Protein AF-A0A924IYP6-F1 (afdb_monomer_lite)

Sequence (222 aa):
KENYSSENMFAEIHEVFTSKEKSERVLNKLELNIGKSGISQLLKVYLSEREDLEFLILNAIQNSIKNSLVNILQNYADENILEIAKINKSINREIHRMHAFVRFEKLKDEVYFSKIEPDFDVLPLIVKHFKDRYQDQKWMIFDLKRHYGVTYDLQTVDFFYPETDQLYNFKKIENLLHEEEIRYQKLWQRYFFKTNIPERKNLKLHYQHVPKRYWKYLTEKI

Radius of gyration: 22.47 Å; chains: 1; bounding box: 50×42×73 Å

pLDDT: mean 90.45, std 9.82, range [36.34, 97.75]

Structure (mmCIF, N/CA/C/O backbone):
data_AF-A0A924IYP6-F1
#
_entry.id   AF-A0A924IYP6-F1
#
loop_
_atom_site.group_PDB
_atom_site.id
_atom_site.type_symbol
_atom_site.label_atom_id
_atom_site.label_alt_id
_atom_site.label_comp_id
_atom_site.label_asym_id
_atom_site.label_entity_id
_atom_site.label_seq_id
_atom_site.pdbx_PDB_ins_code
_atom_site.Cartn_x
_atom_site.Cartn_y
_atom_site.Cartn_z
_atom_site.occupancy
_atom_site.B_iso_or_equiv
_atom_site.auth_seq_id
_atom_site.auth_comp_id
_atom_site.auth_asym_id
_atom_site.auth_atom_id
_atom_site.pdbx_PDB_model_num
ATOM 1 N N . LYS A 1 1 ? 17.660 19.774 27.760 1.00 37.31 1 LYS A N 1
ATOM 2 C CA . LYS A 1 1 ? 16.897 19.175 28.877 1.00 37.31 1 LYS A CA 1
ATOM 3 C C . LYS A 1 1 ? 16.718 17.713 28.527 1.00 37.31 1 LYS A C 1
ATOM 5 O O . LYS A 1 1 ? 15.961 17.416 27.617 1.00 37.31 1 LYS A O 1
ATOM 10 N N . GLU A 1 2 ? 17.538 16.862 29.126 1.00 36.34 2 GLU A N 1
ATOM 11 C CA . GLU A 1 2 ? 17.457 15.410 28.984 1.00 36.34 2 GLU A CA 1
ATOM 12 C C . GLU A 1 2 ? 16.150 14.948 29.634 1.00 36.34 2 GLU A C 1
ATOM 14 O O . GLU A 1 2 ? 15.919 15.202 30.816 1.00 36.34 2 GLU A O 1
ATOM 19 N N . ASN A 1 3 ? 15.260 14.352 28.842 1.00 40.94 3 ASN A N 1
ATOM 20 C CA . ASN A 1 3 ? 14.040 13.735 29.346 1.00 40.94 3 ASN A CA 1
ATOM 21 C C . ASN A 1 3 ? 14.424 12.396 29.977 1.00 40.94 3 ASN A C 1
ATOM 23 O O . ASN A 1 3 ? 14.398 11.362 29.314 1.00 40.94 3 ASN A O 1
ATOM 27 N N . TYR A 1 4 ? 14.807 12.418 31.250 1.00 42.69 4 TYR A N 1
ATOM 28 C CA . TYR A 1 4 ? 14.841 11.203 32.051 1.00 42.69 4 TYR A CA 1
ATOM 29 C C . TYR A 1 4 ? 13.396 10.717 32.201 1.00 42.69 4 TYR A C 1
ATOM 31 O O . TYR A 1 4 ? 12.588 11.354 32.875 1.00 42.69 4 TYR A O 1
ATOM 39 N N . SER A 1 5 ? 13.061 9.611 31.535 1.00 54.31 5 SER A N 1
ATOM 40 C CA . SER A 1 5 ? 11.877 8.821 31.864 1.00 54.31 5 SER A CA 1
ATOM 41 C C . SER A 1 5 ? 12.081 8.278 33.273 1.00 54.31 5 SER A C 1
ATOM 43 O O . SER A 1 5 ? 12.781 7.289 33.466 1.00 54.31 5 SER A O 1
ATOM 45 N N . SER A 1 6 ? 11.529 8.958 34.274 1.00 54.72 6 SER A N 1
ATOM 46 C CA . SER A 1 6 ? 11.398 8.390 35.608 1.00 54.72 6 SER A CA 1
ATOM 47 C C . SER A 1 6 ? 10.444 7.200 35.516 1.00 54.72 6 SER A C 1
ATOM 49 O O . SER A 1 6 ? 9.234 7.391 35.378 1.00 54.72 6 SER A O 1
ATOM 51 N N . GLU A 1 7 ? 10.974 5.979 35.570 1.00 59.81 7 GLU A N 1
ATOM 52 C CA . GLU A 1 7 ? 10.162 4.805 35.880 1.00 59.81 7 GLU A CA 1
ATOM 53 C C . GLU A 1 7 ? 9.457 5.078 37.216 1.00 59.81 7 GLU A C 1
ATOM 55 O O . GLU A 1 7 ? 10.097 5.373 38.228 1.00 59.81 7 GLU A O 1
ATOM 60 N N . ASN A 1 8 ? 8.123 5.084 37.208 1.00 70.56 8 ASN A N 1
ATOM 61 C CA . ASN A 1 8 ? 7.333 5.316 38.412 1.00 70.56 8 ASN A CA 1
ATOM 62 C C . ASN A 1 8 ? 7.603 4.178 39.409 1.00 70.56 8 ASN A C 1
ATOM 64 O O . ASN A 1 8 ? 7.032 3.101 39.285 1.00 70.56 8 ASN A O 1
ATOM 68 N N . MET A 1 9 ? 8.427 4.439 40.426 1.00 69.81 9 MET A N 1
ATOM 69 C CA . MET A 1 9 ? 8.850 3.472 41.455 1.00 69.81 9 MET A CA 1
ATOM 70 C C . MET A 1 9 ? 7.683 2.844 42.252 1.00 69.81 9 MET A C 1
ATOM 72 O O . MET A 1 9 ? 7.869 1.831 42.919 1.00 69.81 9 MET A O 1
ATOM 76 N N . PHE A 1 10 ? 6.482 3.430 42.171 1.00 82.31 10 PHE A N 1
ATOM 77 C CA . PHE A 1 10 ? 5.250 2.950 42.811 1.00 82.31 10 PHE A CA 1
ATOM 78 C C . PHE A 1 10 ? 4.166 2.495 41.817 1.00 82.31 10 PHE A C 1
ATOM 80 O O . PHE A 1 10 ? 3.029 2.268 42.225 1.00 82.31 10 PHE A O 1
ATOM 87 N N . ALA A 1 11 ? 4.464 2.412 40.517 1.00 81.00 11 ALA A N 1
ATOM 88 C CA . ALA A 1 11 ? 3.496 1.916 39.544 1.00 81.00 11 ALA A CA 1
ATOM 89 C C . ALA A 1 11 ? 3.442 0.384 39.576 1.00 81.00 11 ALA A C 1
ATOM 91 O O . ALA A 1 11 ? 4.464 -0.287 39.447 1.00 81.00 11 ALA A O 1
ATOM 92 N N . GLU A 1 12 ? 2.238 -0.170 39.694 1.00 81.56 12 GLU A N 1
ATOM 93 C CA . GLU A 1 12 ? 2.012 -1.586 39.415 1.00 81.56 12 GLU A CA 1
ATOM 94 C C . GLU A 1 12 ? 2.041 -1.807 37.898 1.00 81.56 12 GLU A C 1
ATOM 96 O O . GLU A 1 12 ? 1.284 -1.190 37.143 1.00 81.56 12 GLU A O 1
ATOM 101 N N . ILE A 1 13 ? 2.937 -2.683 37.441 1.00 84.56 13 ILE A N 1
ATOM 102 C CA . ILE A 1 13 ? 3.025 -3.065 36.032 1.00 84.56 13 ILE A CA 1
ATOM 103 C C . ILE A 1 13 ? 1.883 -4.040 35.745 1.00 84.56 13 ILE A C 1
ATOM 105 O O . ILE A 1 13 ? 1.884 -5.175 36.216 1.00 84.56 13 ILE A O 1
ATOM 109 N N . HIS A 1 14 ? 0.904 -3.600 34.958 1.00 84.25 14 HIS A N 1
ATOM 110 C CA . HIS A 1 14 ? -0.152 -4.469 34.455 1.00 84.25 14 HIS A CA 1
ATOM 111 C C . HIS A 1 14 ? 0.208 -4.965 33.050 1.00 84.25 14 HIS A C 1
ATOM 113 O O . HIS A 1 14 ? -0.030 -4.281 32.051 1.00 84.25 14 HIS A O 1
ATOM 119 N N . GLU A 1 15 ? 0.749 -6.178 32.958 1.00 85.69 15 GLU A N 1
ATOM 120 C CA . GLU A 1 15 ? 1.023 -6.816 31.670 1.00 85.69 15 GLU A CA 1
ATOM 121 C C . GLU A 1 15 ? -0.277 -7.265 30.989 1.00 85.69 15 GLU A C 1
ATOM 123 O O . GLU A 1 15 ? -1.112 -7.968 31.562 1.00 85.69 15 GLU A O 1
ATOM 128 N N . VAL A 1 16 ? -0.465 -6.854 29.734 1.00 86.31 16 VAL A N 1
ATOM 129 C CA . VAL A 1 16 ? -1.620 -7.248 28.921 1.00 86.31 16 VAL A CA 1
ATOM 130 C C . VAL A 1 16 ? -1.161 -8.238 27.860 1.00 86.31 16 VAL A C 1
ATOM 132 O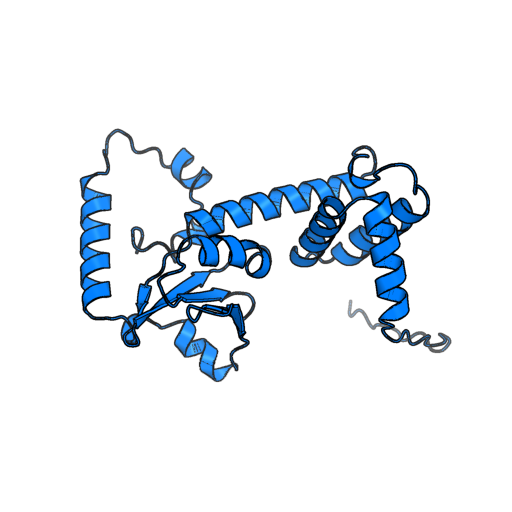 O . VAL A 1 16 ? -0.524 -7.864 26.878 1.00 86.31 16 VAL A O 1
ATOM 135 N N . PHE A 1 17 ? -1.530 -9.506 28.025 1.00 90.56 17 PHE A N 1
ATOM 136 C CA . PHE A 1 17 ? -1.267 -10.530 27.016 1.00 90.56 17 PHE A CA 1
ATOM 137 C C . PHE A 1 17 ? -2.277 -10.463 25.866 1.00 90.56 17 PHE A C 1
ATOM 139 O O . PHE A 1 17 ? -3.482 -10.267 26.070 1.00 90.56 17 PHE A O 1
ATOM 146 N N . THR A 1 18 ? -1.789 -10.689 24.645 1.00 89.56 18 THR A N 1
ATOM 147 C CA . THR A 1 18 ? -2.644 -10.779 23.456 1.00 89.56 18 THR A CA 1
ATOM 148 C C . THR A 1 18 ? -3.550 -12.005 23.562 1.00 89.56 18 THR A C 1
ATOM 150 O O . THR A 1 18 ? -3.079 -13.133 23.679 1.00 89.56 18 THR A O 1
ATOM 153 N N . SER A 1 19 ? -4.866 -11.791 23.498 1.00 94.88 19 SER A N 1
ATOM 154 C CA . SER A 1 19 ? -5.875 -12.855 23.531 1.00 94.88 19 SER A CA 1
ATOM 155 C C . SER A 1 19 ? -6.686 -12.844 22.241 1.00 94.88 19 SER A C 1
ATOM 157 O O . SER A 1 19 ? -7.431 -11.897 21.973 1.00 94.88 19 SER A O 1
ATOM 159 N N . LYS A 1 20 ? -6.552 -13.920 21.458 1.00 93.94 20 LYS A N 1
ATOM 160 C CA . LYS A 1 20 ? -7.249 -14.085 20.176 1.00 93.94 20 LYS A CA 1
ATOM 161 C C . LYS A 1 20 ? -8.772 -14.118 20.342 1.00 93.94 20 LYS A C 1
ATOM 163 O O . LYS A 1 20 ? -9.488 -13.486 19.582 1.00 93.94 20 LYS A O 1
ATOM 168 N N . GLU A 1 21 ? -9.265 -14.762 21.396 1.00 95.00 21 GLU A N 1
ATOM 169 C CA . GLU A 1 21 ? -10.699 -14.804 21.703 1.00 95.00 21 GLU A CA 1
ATOM 170 C C . GLU A 1 21 ? -11.269 -13.398 21.978 1.00 95.00 21 GLU A C 1
ATOM 172 O O . GLU A 1 21 ? -12.320 -13.016 21.456 1.00 95.00 21 GLU A O 1
ATOM 177 N N . LYS A 1 22 ? -10.551 -12.576 22.760 1.00 92.69 22 LYS A N 1
ATOM 178 C CA . LYS A 1 22 ? -10.968 -11.192 23.034 1.00 92.69 22 LYS A CA 1
ATOM 179 C C . LYS A 1 22 ? -10.942 -10.335 21.768 1.00 92.69 22 LYS A C 1
ATOM 181 O O . LYS A 1 22 ? -11.862 -9.535 21.586 1.00 92.69 22 LYS A O 1
ATOM 186 N N . SER A 1 23 ? -9.926 -10.488 20.915 1.00 91.62 23 SER A N 1
ATOM 187 C CA . SER A 1 23 ? -9.828 -9.723 19.667 1.00 91.62 23 SER A CA 1
ATOM 188 C C . SER A 1 23 ? -10.925 -10.112 18.675 1.00 91.62 23 SER A C 1
ATOM 190 O O . SER A 1 23 ? -11.579 -9.222 18.133 1.00 91.62 23 SER A O 1
ATOM 192 N N . GLU A 1 24 ? -11.215 -11.406 18.516 1.00 94.56 24 GLU A N 1
ATOM 193 C CA . GLU A 1 24 ? -12.309 -11.908 17.675 1.00 94.56 24 GLU A CA 1
ATOM 194 C C . GLU A 1 24 ? -13.669 -11.385 18.147 1.00 94.56 24 GLU A C 1
ATOM 196 O O . GLU A 1 24 ? -14.472 -10.915 17.340 1.00 94.56 24 GLU A O 1
ATOM 201 N N . ARG A 1 25 ? -13.920 -11.364 19.462 1.00 94.25 25 ARG A N 1
ATOM 202 C CA . ARG A 1 25 ? -15.160 -10.805 20.020 1.00 94.25 25 ARG A CA 1
ATOM 203 C C . ARG A 1 25 ? -15.344 -9.326 19.669 1.00 94.25 25 ARG A C 1
ATOM 205 O O . ARG A 1 25 ? -16.450 -8.914 19.316 1.00 94.25 25 ARG A O 1
ATOM 212 N N . VAL A 1 26 ? -14.280 -8.526 19.775 1.00 92.81 26 VAL A N 1
ATOM 213 C CA . VAL A 1 26 ? -14.315 -7.101 19.406 1.00 92.81 26 VAL A CA 1
ATOM 214 C C . VAL A 1 26 ? -14.514 -6.948 17.901 1.00 92.81 26 VAL A C 1
ATOM 216 O O . VAL A 1 26 ? -15.370 -6.169 17.487 1.00 92.81 26 VAL A O 1
ATOM 219 N N . LEU A 1 27 ? -13.794 -7.722 17.088 1.00 93.56 27 LEU A N 1
ATOM 220 C CA . LEU A 1 27 ? -13.901 -7.688 15.632 1.00 93.56 27 LEU A CA 1
ATOM 221 C C . LEU A 1 27 ? -15.323 -8.009 15.156 1.00 93.56 27 LEU A C 1
ATOM 223 O O . LEU A 1 27 ? -15.886 -7.240 14.383 1.00 93.56 27 LEU A O 1
ATOM 227 N N . ASN A 1 28 ? -15.936 -9.072 15.683 1.00 93.88 28 ASN A N 1
ATOM 228 C CA . ASN A 1 28 ? -17.312 -9.454 15.359 1.00 93.88 28 ASN A CA 1
ATOM 229 C C . ASN A 1 28 ? -18.304 -8.337 15.710 1.00 93.88 28 ASN A C 1
ATOM 231 O O . ASN A 1 28 ? -19.210 -8.028 14.936 1.00 93.88 28 ASN A O 1
ATOM 235 N N . LYS A 1 29 ? -18.123 -7.684 16.866 1.00 93.19 29 LYS A N 1
ATOM 236 C CA . LYS A 1 29 ? -18.977 -6.561 17.267 1.00 93.19 29 LYS A CA 1
ATOM 237 C C . LYS A 1 29 ? -18.783 -5.342 16.362 1.00 93.19 29 LYS A C 1
ATOM 239 O O . LYS A 1 29 ? -19.764 -4.699 16.000 1.00 93.19 29 LYS A O 1
ATOM 244 N N . LEU A 1 30 ? -17.545 -5.037 15.976 1.00 93.75 30 LEU A N 1
ATOM 245 C CA . LEU A 1 30 ? -17.250 -3.965 15.025 1.00 93.75 30 LEU A CA 1
ATOM 246 C C . LEU A 1 30 ? -17.859 -4.257 13.655 1.00 93.75 30 LEU A C 1
ATOM 248 O O . LEU A 1 30 ? -18.453 -3.363 13.061 1.00 93.75 30 LEU A O 1
ATOM 252 N N . GLU A 1 31 ? -17.773 -5.493 13.169 1.00 93.88 31 GLU A N 1
ATOM 253 C CA . GLU A 1 31 ? -18.355 -5.863 11.881 1.00 93.88 31 GLU A CA 1
ATOM 254 C C . GLU A 1 31 ? -19.867 -5.622 11.853 1.00 93.88 31 GLU A C 1
ATOM 256 O O . GLU A 1 31 ? -20.374 -5.080 10.873 1.00 93.88 31 GLU A O 1
ATOM 261 N N . LEU A 1 32 ? -20.574 -5.925 12.946 1.00 92.81 32 LEU A N 1
ATOM 262 C CA . LEU A 1 32 ? -22.005 -5.635 13.074 1.00 92.81 32 LEU A CA 1
ATOM 263 C C . LEU A 1 32 ? -22.311 -4.128 13.085 1.00 92.81 32 LEU A C 1
ATOM 265 O O . LEU A 1 32 ? -23.292 -3.707 12.479 1.00 92.81 32 LEU A O 1
ATOM 269 N N . ASN A 1 33 ? -21.484 -3.316 13.749 1.00 93.19 33 ASN A N 1
ATOM 270 C CA . ASN A 1 33 ? -21.759 -1.888 13.948 1.00 93.19 33 ASN A CA 1
ATOM 271 C C . ASN A 1 33 ? -21.340 -1.006 12.750 1.00 93.19 33 ASN A C 1
ATOM 273 O O . ASN A 1 33 ? -22.036 -0.056 12.397 1.00 93.19 33 ASN A O 1
ATOM 277 N N . ILE A 1 34 ? -20.176 -1.278 12.144 1.00 93.38 34 ILE A N 1
ATOM 278 C CA . ILE A 1 34 ? -19.568 -0.436 11.090 1.00 93.38 34 ILE A CA 1
ATOM 279 C C . ILE A 1 34 ? -19.363 -1.169 9.754 1.00 93.38 34 ILE A C 1
ATOM 281 O O . ILE A 1 34 ? -18.974 -0.544 8.761 1.00 93.38 34 ILE A O 1
ATOM 285 N N . GLY A 1 35 ? -19.643 -2.475 9.698 1.00 93.44 35 GLY A N 1
ATOM 286 C CA . GLY A 1 35 ? -19.500 -3.307 8.503 1.00 93.44 35 GLY A CA 1
ATOM 287 C C . GLY A 1 35 ? -18.050 -3.633 8.133 1.00 93.44 35 GLY A C 1
ATOM 288 O O . GLY A 1 35 ? -17.093 -3.002 8.591 1.00 93.44 35 GLY A O 1
ATOM 289 N N . LYS A 1 36 ? -17.878 -4.571 7.192 1.00 93.56 36 LYS A N 1
ATOM 290 C CA . LYS A 1 36 ? -16.561 -4.918 6.614 1.00 93.56 36 LYS A CA 1
ATOM 291 C C . LYS A 1 36 ? -15.849 -3.711 6.001 1.00 93.56 36 LYS A C 1
ATOM 293 O O . LYS A 1 36 ? -14.629 -3.589 6.095 1.00 93.56 36 LYS A O 1
ATOM 298 N N . SER A 1 37 ? -16.609 -2.790 5.400 1.00 93.69 37 SER A N 1
ATOM 299 C CA . SER A 1 37 ? -16.043 -1.548 4.869 1.00 93.69 37 SER A CA 1
ATOM 300 C C . SER A 1 37 ? -15.478 -0.656 5.973 1.00 93.69 37 SER A C 1
ATOM 302 O O . SER A 1 37 ? -14.455 -0.021 5.737 1.00 93.69 37 SER A O 1
ATOM 304 N N . GLY A 1 38 ? -16.109 -0.599 7.149 1.00 94.44 38 GLY A N 1
ATOM 305 C CA . GLY A 1 38 ? -15.600 0.158 8.288 1.00 94.44 38 GLY A CA 1
ATOM 306 C C . GLY A 1 38 ? -14.331 -0.461 8.867 1.00 94.44 38 GLY A C 1
ATOM 307 O O . GLY A 1 38 ? -13.358 0.247 9.106 1.00 94.44 38 GLY A O 1
ATOM 308 N N . ILE A 1 39 ? -14.285 -1.791 8.980 1.00 95.19 39 ILE A N 1
ATOM 309 C CA . ILE A 1 39 ? -13.066 -2.511 9.383 1.00 95.19 39 ILE A CA 1
ATOM 310 C C . ILE A 1 39 ? -11.922 -2.221 8.405 1.00 95.19 39 ILE A C 1
ATOM 312 O O . ILE A 1 39 ? -10.817 -1.895 8.829 1.00 95.19 39 ILE A O 1
ATOM 316 N N . SER A 1 40 ? -12.190 -2.256 7.095 1.00 95.31 40 SER A N 1
ATOM 317 C CA . SER A 1 40 ? -11.192 -1.896 6.080 1.00 95.31 40 SER A CA 1
ATOM 318 C C . SER A 1 40 ? -10.688 -0.456 6.239 1.00 95.31 40 SER A C 1
ATOM 320 O O . SER A 1 40 ? -9.506 -0.204 6.017 1.00 95.31 40 SER A O 1
ATOM 322 N N . GLN A 1 41 ? -11.545 0.485 6.654 1.00 96.12 41 GLN A N 1
ATOM 323 C CA . GLN A 1 41 ? -11.120 1.860 6.929 1.00 96.12 41 GLN A CA 1
ATOM 324 C C . GLN A 1 41 ? -10.190 1.955 8.141 1.00 96.12 41 GLN A C 1
ATOM 326 O O . GLN A 1 41 ? -9.208 2.692 8.080 1.00 96.12 41 GLN A O 1
ATOM 331 N N . LEU A 1 42 ? -10.460 1.207 9.215 1.00 96.38 42 LEU A N 1
ATOM 332 C CA . LEU A 1 42 ? -9.584 1.158 10.391 1.00 96.38 42 LEU A CA 1
ATOM 333 C C . LEU A 1 42 ? -8.251 0.468 10.075 1.00 96.38 42 LEU A C 1
ATOM 335 O O . LEU A 1 42 ? -7.200 0.955 10.480 1.00 96.38 42 LEU A O 1
ATOM 339 N N . LEU A 1 43 ? -8.271 -0.603 9.276 1.00 96.19 43 LEU A N 1
ATOM 340 C CA . LEU A 1 43 ? -7.050 -1.257 8.803 1.00 96.19 43 LEU A CA 1
ATOM 341 C C . LEU A 1 43 ? -6.188 -0.301 7.969 1.00 96.19 43 LEU A C 1
ATOM 343 O O . LEU A 1 43 ? -4.973 -0.272 8.121 1.00 96.19 43 LEU A O 1
ATOM 347 N N . LYS A 1 44 ? -6.801 0.530 7.119 1.00 97.31 44 LYS A N 1
ATOM 348 C CA . LYS A 1 44 ? -6.069 1.576 6.393 1.00 97.31 44 LYS A CA 1
ATOM 349 C C . LYS A 1 44 ? -5.440 2.584 7.352 1.00 97.31 44 LYS A C 1
ATOM 351 O O . LYS A 1 44 ? -4.302 2.967 7.136 1.00 97.31 44 LYS A O 1
ATOM 356 N N . VAL A 1 45 ? -6.124 2.987 8.423 1.00 97.44 45 VAL A N 1
ATOM 357 C CA . VAL A 1 45 ? -5.516 3.865 9.441 1.00 97.44 45 VAL A CA 1
ATOM 358 C C . VAL A 1 45 ? -4.285 3.209 10.067 1.00 97.44 45 VAL A C 1
ATOM 360 O O . VAL A 1 45 ? -3.264 3.874 10.201 1.00 97.44 45 VAL A O 1
ATOM 363 N N . TYR A 1 46 ? -4.331 1.908 10.359 1.00 96.94 46 TYR A N 1
ATOM 364 C CA . TYR A 1 46 ? -3.159 1.172 10.840 1.00 96.94 46 TYR A CA 1
ATOM 365 C C . TYR A 1 46 ? -1.998 1.208 9.831 1.00 96.94 46 TYR A C 1
ATOM 367 O O . TYR A 1 46 ? -0.879 1.570 10.177 1.00 96.94 46 TYR A O 1
ATOM 375 N N . LEU A 1 47 ? -2.292 0.977 8.550 1.00 96.88 47 LEU A N 1
ATOM 376 C CA . LEU A 1 47 ? -1.316 1.047 7.453 1.00 96.88 47 LEU A CA 1
ATOM 377 C C . LEU A 1 47 ? -0.841 2.479 7.121 1.00 96.88 47 LEU A C 1
ATOM 379 O O . LEU A 1 47 ? -0.027 2.676 6.217 1.00 96.88 47 LEU A O 1
ATOM 383 N N . SER A 1 48 ? -1.350 3.502 7.817 1.00 96.19 48 SER A N 1
ATOM 384 C CA . SER A 1 48 ? -0.887 4.883 7.649 1.00 96.19 48 SER A CA 1
ATOM 385 C C . SER A 1 48 ? 0.438 5.176 8.353 1.00 96.19 48 SER A C 1
ATOM 387 O O . SER A 1 48 ? 1.074 6.167 8.004 1.00 96.19 48 SER A O 1
ATOM 389 N N . GLU A 1 49 ? 0.838 4.342 9.323 1.00 93.81 49 GLU A N 1
ATOM 390 C CA . GLU A 1 49 ? 2.066 4.496 10.126 1.00 93.81 49 GLU A CA 1
ATOM 391 C C . GLU A 1 49 ? 2.200 5.858 10.834 1.00 93.81 49 GLU A C 1
ATOM 393 O O . GLU A 1 49 ? 3.303 6.334 11.099 1.00 93.81 49 GLU A O 1
ATOM 398 N N . ARG A 1 50 ? 1.077 6.519 11.134 1.00 93.88 50 ARG A N 1
ATOM 399 C CA . ARG A 1 50 ? 1.078 7.743 11.940 1.00 93.88 50 ARG A CA 1
ATOM 400 C C . ARG A 1 50 ? 1.245 7.445 13.427 1.00 93.88 50 ARG A C 1
ATOM 402 O O . ARG A 1 50 ? 0.679 6.489 13.939 1.00 93.88 50 ARG A O 1
ATOM 409 N N . GLU A 1 51 ? 1.913 8.339 14.144 1.00 93.38 51 GLU A N 1
ATOM 410 C CA . GLU A 1 51 ? 2.123 8.218 15.594 1.00 93.38 51 GLU A CA 1
ATOM 411 C C . GLU A 1 51 ? 0.807 8.190 16.399 1.00 93.38 51 GLU A C 1
ATOM 413 O O . GLU A 1 51 ? 0.719 7.530 17.428 1.00 93.38 51 GLU A O 1
ATOM 418 N N . ASP A 1 52 ? -0.246 8.859 15.917 1.00 94.19 52 ASP A N 1
ATOM 419 C CA . ASP A 1 52 ? -1.561 8.942 16.565 1.00 94.19 52 ASP A CA 1
ATOM 420 C C . ASP A 1 52 ? -2.545 7.830 16.150 1.00 94.19 52 ASP A C 1
ATOM 422 O O . ASP A 1 52 ? -3.697 7.824 16.600 1.00 94.19 52 ASP A O 1
ATOM 426 N N . LEU A 1 53 ? -2.125 6.870 15.311 1.00 94.88 53 LEU A N 1
ATOM 427 C CA . LEU A 1 53 ? -3.025 5.858 14.739 1.00 94.88 53 LEU A CA 1
ATOM 428 C C . LEU A 1 53 ? -3.714 5.007 15.811 1.00 94.88 53 LEU A C 1
ATOM 430 O O . LEU A 1 53 ? -4.893 4.680 15.672 1.00 94.88 53 LEU A O 1
ATOM 434 N N . GLU A 1 54 ? -3.002 4.671 16.888 1.00 94.44 54 GLU A N 1
ATOM 435 C CA . GLU A 1 54 ? -3.506 3.773 17.931 1.00 94.44 54 GLU A CA 1
ATOM 436 C C . GLU A 1 54 ? -4.647 4.433 18.698 1.00 94.44 54 GLU A C 1
ATOM 438 O O . GLU A 1 54 ? -5.691 3.819 18.929 1.00 94.44 54 GLU A O 1
ATOM 443 N N . PHE A 1 55 ? -4.478 5.718 19.014 1.00 96.12 55 PHE A N 1
ATOM 444 C CA . PHE A 1 55 ? -5.497 6.526 19.664 1.00 96.12 55 PHE A CA 1
ATOM 445 C C . PHE A 1 55 ? -6.734 6.681 18.776 1.00 96.12 55 PHE A C 1
ATOM 447 O O . PHE A 1 55 ? -7.851 6.462 19.247 1.00 96.12 55 PHE A O 1
ATOM 454 N N . LEU A 1 56 ? -6.552 6.996 17.489 1.00 96.56 56 LEU A N 1
ATOM 455 C CA . LEU A 1 56 ? -7.660 7.141 16.540 1.00 96.56 56 LEU A CA 1
ATOM 456 C C . LEU A 1 56 ? -8.459 5.839 16.400 1.00 96.56 56 LEU A C 1
ATOM 458 O O . LEU A 1 56 ? -9.691 5.854 16.469 1.00 96.56 56 LEU A O 1
ATOM 462 N N . ILE A 1 57 ? -7.770 4.704 16.244 1.00 96.12 57 ILE A N 1
ATOM 463 C CA . ILE A 1 57 ? -8.408 3.388 16.137 1.00 96.12 57 ILE A CA 1
ATOM 464 C C . ILE A 1 57 ? -9.139 3.049 17.438 1.00 96.12 57 ILE A C 1
ATOM 466 O O . ILE A 1 57 ? -10.311 2.673 17.395 1.00 96.12 57 ILE A O 1
ATOM 470 N N . LEU A 1 58 ? -8.495 3.215 18.596 1.00 95.19 58 LEU A N 1
ATOM 471 C CA . LEU A 1 58 ? -9.108 2.929 19.892 1.00 95.19 58 LEU A CA 1
ATOM 472 C C . LEU A 1 58 ? -10.351 3.792 20.133 1.00 95.19 58 LEU A C 1
ATOM 474 O O . LEU A 1 58 ? -11.386 3.266 20.545 1.00 95.19 58 LEU A O 1
ATOM 478 N N . ASN A 1 59 ? -10.274 5.091 19.841 1.00 95.12 59 ASN A N 1
ATOM 479 C CA . ASN A 1 59 ? -11.394 6.018 19.967 1.00 95.12 59 ASN A CA 1
ATOM 480 C C . ASN A 1 59 ? -12.573 5.582 19.084 1.00 95.12 59 ASN A C 1
ATOM 482 O O . ASN A 1 59 ? -13.697 5.449 19.574 1.00 95.12 59 ASN A O 1
ATOM 486 N N . ALA A 1 60 ? -12.310 5.252 17.816 1.00 95.12 60 ALA A N 1
ATOM 487 C CA . ALA A 1 60 ? -13.331 4.761 16.897 1.00 95.12 60 ALA A CA 1
ATOM 488 C C . ALA A 1 60 ? -13.967 3.445 17.378 1.00 95.12 60 ALA A C 1
ATOM 490 O O . ALA A 1 60 ? -15.187 3.283 17.297 1.00 95.12 60 ALA A O 1
ATOM 491 N N . ILE A 1 61 ? -13.172 2.519 17.928 1.00 94.56 61 ILE A N 1
ATOM 492 C CA . ILE A 1 61 ? -13.666 1.255 18.492 1.00 94.56 61 ILE A CA 1
ATOM 493 C C . ILE A 1 61 ? -14.558 1.516 19.709 1.00 94.56 61 ILE A C 1
ATOM 495 O O . ILE A 1 61 ? -15.676 1.002 19.773 1.00 94.56 61 ILE A O 1
ATOM 499 N N . GLN A 1 62 ? -14.107 2.335 20.661 1.00 93.69 62 GLN A N 1
ATOM 500 C CA . GLN A 1 62 ? -14.881 2.671 21.857 1.00 93.69 62 GLN A CA 1
ATOM 501 C C . GLN A 1 62 ? -16.197 3.369 21.500 1.00 93.69 62 GLN A C 1
ATOM 503 O O . GLN A 1 62 ? -17.250 3.001 22.024 1.00 93.69 62 GLN A O 1
ATOM 508 N N . ASN A 1 63 ? -16.158 4.333 20.578 1.00 92.44 63 ASN A N 1
ATOM 509 C CA . ASN A 1 63 ? -17.345 5.045 20.113 1.00 92.44 63 ASN A CA 1
ATOM 510 C C . ASN A 1 63 ? -18.310 4.121 19.366 1.00 92.44 63 ASN A C 1
ATOM 512 O O . ASN A 1 63 ? -19.518 4.211 19.585 1.00 92.44 63 ASN A O 1
ATOM 516 N N . SER A 1 64 ? -17.796 3.196 18.550 1.00 93.31 64 SER A N 1
ATOM 517 C CA . SER A 1 64 ? -18.601 2.175 17.871 1.00 93.31 64 SER A CA 1
ATOM 518 C C . SER A 1 64 ? -19.307 1.257 18.867 1.00 93.31 64 SER A C 1
ATOM 520 O O . SER A 1 64 ? -20.492 0.972 18.713 1.00 93.31 64 SER A O 1
ATOM 522 N N . ILE A 1 65 ? -18.619 0.819 19.926 1.00 90.62 65 ILE A N 1
ATOM 523 C CA . ILE A 1 65 ? -19.211 -0.055 20.951 1.00 90.62 65 ILE A CA 1
ATOM 524 C C . ILE A 1 65 ? -20.288 0.687 21.751 1.00 90.62 65 ILE A C 1
ATOM 526 O O . ILE A 1 65 ? -21.356 0.121 21.985 1.00 90.62 65 ILE A O 1
ATOM 530 N N . LYS A 1 66 ? -20.038 1.948 22.134 1.00 90.56 66 LYS A N 1
ATOM 531 C CA . LYS A 1 66 ? -21.016 2.787 22.849 1.00 90.56 66 LYS A CA 1
ATOM 532 C C . LYS A 1 66 ? -22.261 3.064 22.000 1.00 90.56 66 LYS A C 1
ATOM 534 O O . LYS A 1 66 ? -23.371 2.999 22.516 1.00 90.56 66 LYS A O 1
ATOM 539 N N . ASN A 1 67 ? -22.088 3.313 20.702 1.00 88.06 67 ASN A N 1
ATOM 540 C CA . ASN A 1 67 ? -23.159 3.692 19.778 1.00 88.06 67 ASN A CA 1
ATOM 541 C C . ASN A 1 67 ? -23.447 2.591 18.748 1.00 88.06 67 ASN A C 1
ATOM 543 O O . ASN A 1 67 ? -23.355 2.808 17.544 1.00 88.06 67 ASN A O 1
ATOM 547 N N . SER A 1 68 ? -23.822 1.400 19.215 1.00 83.31 68 SER A N 1
ATOM 548 C CA . SER A 1 68 ? -23.930 0.213 18.347 1.00 83.31 68 SER A CA 1
ATOM 549 C C . SER A 1 68 ? -24.995 0.262 17.237 1.00 83.31 68 SER A C 1
ATOM 551 O O . SER A 1 68 ? -24.948 -0.558 16.327 1.00 83.31 68 SER A O 1
ATOM 553 N N . LEU A 1 69 ? -25.941 1.205 17.291 1.00 80.56 69 LEU A N 1
ATOM 554 C CA . LEU A 1 69 ? -27.021 1.336 16.302 1.00 80.56 69 LEU A CA 1
ATOM 555 C C . LEU A 1 69 ? -26.664 2.239 15.114 1.00 80.56 69 LEU A C 1
ATOM 557 O O . LEU A 1 69 ? -27.395 2.260 14.126 1.00 80.56 69 LEU A O 1
ATOM 561 N N . VAL A 1 70 ? -25.576 3.008 15.208 1.00 86.00 70 VAL A N 1
ATOM 562 C CA . VAL A 1 70 ? -25.204 4.009 14.204 1.00 86.00 70 VAL A CA 1
ATOM 563 C C . VAL A 1 70 ? -23.773 3.769 13.758 1.00 86.00 70 VAL A C 1
ATOM 565 O O . VAL A 1 70 ? -22.876 3.549 14.570 1.00 86.00 70 VAL A O 1
ATOM 568 N N . ASN A 1 71 ? -23.535 3.867 12.452 1.00 89.31 71 ASN A N 1
ATOM 569 C CA . ASN A 1 71 ? -22.180 3.810 11.935 1.00 89.31 71 ASN A CA 1
ATOM 570 C C . ASN A 1 71 ? -21.431 5.106 12.276 1.00 89.31 71 ASN A C 1
ATOM 572 O O . ASN A 1 71 ? -21.568 6.125 11.597 1.00 89.31 71 ASN A O 1
ATOM 576 N N . ILE A 1 72 ? -20.606 5.043 13.320 1.00 91.50 72 ILE A N 1
ATOM 577 C CA . ILE A 1 72 ? -19.825 6.180 13.818 1.00 91.50 72 ILE A CA 1
ATOM 578 C C . ILE A 1 72 ? -18.870 6.765 12.774 1.00 91.50 72 ILE A C 1
ATOM 580 O O . ILE A 1 72 ? -18.569 7.949 12.850 1.00 91.50 72 ILE A O 1
ATOM 584 N N . LEU A 1 73 ? -18.445 5.991 11.764 1.00 91.44 73 LEU A N 1
ATOM 585 C CA . LEU A 1 73 ? -17.514 6.465 10.731 1.00 91.44 73 LEU A CA 1
ATOM 586 C C . LEU A 1 73 ? -18.148 7.479 9.765 1.00 91.44 73 LEU A C 1
ATOM 588 O O . LEU A 1 73 ? -17.443 8.090 8.965 1.00 91.44 73 LEU A O 1
ATOM 592 N N . GLN A 1 74 ? -19.470 7.655 9.822 1.00 90.06 74 GLN A N 1
ATOM 593 C CA . GLN A 1 74 ? -20.196 8.665 9.048 1.00 90.06 74 GLN A CA 1
ATOM 594 C C . GLN A 1 74 ? -20.383 9.980 9.820 1.00 90.06 74 GLN A C 1
ATOM 596 O O . GLN A 1 74 ? -20.825 10.974 9.244 1.00 90.06 74 GLN A O 1
ATOM 601 N N . ASN A 1 75 ? -20.040 10.015 11.112 1.00 91.81 75 ASN A N 1
ATOM 602 C CA . ASN A 1 75 ? -20.170 11.209 11.937 1.00 91.81 75 ASN A CA 1
ATOM 603 C C . ASN A 1 75 ? -18.958 12.141 11.776 1.00 91.81 75 ASN A C 1
ATOM 605 O O . ASN A 1 75 ? -18.082 12.198 12.634 1.00 91.81 75 ASN A O 1
ATOM 609 N N . TYR A 1 76 ? -18.921 12.909 10.687 1.00 91.94 76 TYR A N 1
ATOM 610 C CA . TYR A 1 76 ? -17.830 13.856 10.413 1.00 91.94 76 TYR A CA 1
ATOM 611 C C . TYR A 1 76 ? -17.788 15.083 11.339 1.00 91.94 76 TYR A C 1
ATOM 613 O O . TYR A 1 76 ? -16.874 15.894 11.206 1.00 91.94 76 TYR A O 1
ATOM 621 N N . ALA A 1 77 ? -18.760 15.242 12.244 1.00 93.12 77 ALA A N 1
ATOM 622 C CA . ALA A 1 77 ? -18.709 16.272 13.279 1.00 93.12 77 ALA A CA 1
ATOM 623 C C . ALA A 1 77 ? -17.741 15.905 14.419 1.00 93.12 77 ALA A C 1
ATOM 625 O O . ALA A 1 77 ? -17.287 16.791 15.135 1.00 93.12 77 ALA A O 1
ATOM 626 N N . ASP A 1 78 ? -17.415 14.618 14.581 1.00 94.25 78 ASP A N 1
ATOM 627 C CA . ASP A 1 78 ? -16.354 14.163 15.479 1.00 94.25 78 ASP A CA 1
ATOM 628 C C . ASP A 1 78 ? -14.988 14.344 14.795 1.00 94.25 78 ASP A C 1
ATOM 630 O O . ASP A 1 78 ? -14.748 13.830 13.697 1.00 94.25 78 ASP A O 1
ATOM 634 N N . GLU A 1 79 ? -14.086 15.080 15.446 1.00 95.50 79 GLU A N 1
ATOM 635 C CA . GLU A 1 79 ? -12.761 15.409 14.914 1.00 95.50 79 GLU A CA 1
ATOM 636 C C . GLU A 1 79 ? -11.905 14.163 14.636 1.00 95.50 79 GLU A C 1
ATOM 638 O O . GLU A 1 79 ? -11.223 14.108 13.608 1.00 95.50 79 GLU A O 1
ATOM 643 N N . ASN A 1 80 ? -11.988 13.129 15.484 1.00 95.62 80 ASN A N 1
ATOM 644 C CA . ASN A 1 80 ? -11.229 11.887 15.305 1.00 95.62 80 ASN A CA 1
ATOM 645 C C . ASN A 1 80 ? -11.733 11.115 14.083 1.00 95.62 80 ASN A C 1
ATOM 647 O O . ASN A 1 80 ? -10.947 10.596 13.288 1.00 95.62 80 ASN A O 1
ATOM 651 N N . ILE A 1 81 ? -13.054 11.072 13.892 1.00 95.38 81 ILE A N 1
ATOM 652 C CA . ILE A 1 81 ? -13.675 10.413 12.737 1.00 95.38 81 ILE A CA 1
ATOM 653 C C . ILE A 1 81 ? -13.351 11.159 11.442 1.00 95.38 81 ILE A C 1
ATOM 655 O O . ILE A 1 81 ? -13.037 10.540 10.420 1.00 95.38 81 ILE A O 1
ATOM 659 N N . LEU A 1 82 ? -13.380 12.491 11.476 1.00 96.94 82 LEU A N 1
ATOM 660 C CA . LEU A 1 82 ? -12.976 13.312 10.343 1.00 96.94 82 LEU A CA 1
ATOM 661 C C . LEU A 1 82 ? -11.507 13.064 9.966 1.00 96.94 82 LEU A C 1
ATOM 663 O O . LEU A 1 82 ? -11.185 12.977 8.777 1.00 96.94 82 LEU A O 1
ATOM 667 N N . GLU A 1 83 ? -10.619 12.917 10.949 1.00 97.12 83 GLU A N 1
ATOM 668 C CA . GLU A 1 83 ? -9.210 12.614 10.702 1.00 97.12 83 GLU A CA 1
ATOM 669 C C . GLU A 1 83 ? -9.020 11.216 10.094 1.00 97.12 83 GLU A C 1
ATOM 671 O O . GLU A 1 83 ? -8.343 11.079 9.070 1.00 97.12 83 GLU A O 1
ATOM 676 N N . ILE A 1 84 ? -9.722 10.199 10.608 1.00 96.88 84 ILE A N 1
ATOM 677 C CA . ILE A 1 84 ? -9.772 8.852 10.009 1.00 96.88 84 ILE A CA 1
ATOM 678 C C . ILE A 1 84 ? -10.195 8.922 8.535 1.00 96.88 84 ILE A C 1
ATOM 680 O O . ILE A 1 84 ? -9.583 8.277 7.674 1.00 96.88 84 ILE A O 1
ATOM 684 N N . ALA A 1 85 ? -11.209 9.725 8.210 1.00 96.88 85 ALA A N 1
ATOM 685 C CA . ALA A 1 85 ? -11.689 9.883 6.841 1.00 96.88 85 ALA A CA 1
ATOM 686 C C . ALA A 1 85 ? -10.643 10.540 5.921 1.00 96.88 85 ALA A C 1
ATOM 688 O O . ALA A 1 85 ? -10.466 10.117 4.771 1.00 96.88 85 ALA A O 1
ATOM 689 N N . LYS A 1 86 ? -9.904 11.542 6.415 1.00 97.19 86 LYS A N 1
ATOM 690 C CA . LYS A 1 86 ? -8.800 12.172 5.671 1.00 97.19 86 LYS A CA 1
ATOM 691 C C . LYS A 1 86 ? -7.656 11.191 5.418 1.00 97.19 86 LYS A C 1
ATOM 693 O O . LYS A 1 86 ? -7.173 11.126 4.286 1.00 97.19 86 LYS A O 1
ATOM 698 N N . ILE A 1 87 ? -7.261 10.406 6.423 1.00 97.25 87 ILE A N 1
ATOM 699 C CA . ILE A 1 87 ? -6.221 9.372 6.292 1.00 97.25 87 ILE A CA 1
ATOM 700 C C . ILE A 1 87 ? -6.626 8.364 5.213 1.00 97.25 87 ILE A C 1
ATOM 702 O O . ILE A 1 87 ? -5.880 8.130 4.261 1.00 97.25 87 ILE A O 1
ATOM 706 N N . ASN A 1 88 ? -7.857 7.855 5.288 1.00 97.38 88 ASN A N 1
ATOM 707 C CA . ASN A 1 88 ? -8.407 6.934 4.296 1.00 97.38 88 ASN A CA 1
ATOM 708 C C . ASN A 1 88 ? -8.371 7.511 2.874 1.00 97.38 88 ASN A C 1
ATOM 710 O O . ASN A 1 88 ? -7.992 6.823 1.923 1.00 97.38 88 ASN A O 1
ATOM 714 N N . LYS A 1 89 ? -8.728 8.790 2.711 1.00 97.06 89 LYS A N 1
ATOM 715 C CA . LYS A 1 89 ? -8.669 9.484 1.418 1.00 97.06 89 LYS A CA 1
ATOM 716 C C . LYS A 1 89 ? -7.241 9.564 0.873 1.00 97.06 89 LYS A C 1
ATOM 718 O O . LYS A 1 89 ? -7.045 9.375 -0.329 1.00 97.06 89 LYS A O 1
ATOM 723 N N . SER A 1 90 ? -6.258 9.838 1.725 1.00 96.56 90 SER A N 1
ATOM 724 C CA . SER A 1 90 ? -4.843 9.897 1.344 1.00 96.56 90 SER A CA 1
ATOM 725 C C . SER A 1 90 ? -4.304 8.526 0.938 1.00 96.56 90 SER A C 1
ATOM 727 O O . SER A 1 90 ? -3.693 8.414 -0.123 1.00 96.56 90 SER A O 1
ATOM 729 N N . ILE A 1 91 ? -4.625 7.475 1.693 1.00 97.38 91 ILE A N 1
ATOM 730 C CA . ILE A 1 91 ? -4.229 6.098 1.367 1.00 97.38 91 ILE A CA 1
ATOM 731 C C . ILE A 1 91 ? -4.843 5.635 0.050 1.00 97.38 91 ILE A C 1
ATOM 733 O O . ILE A 1 91 ? -4.136 5.109 -0.801 1.00 97.38 91 ILE A O 1
ATOM 737 N N . ASN A 1 92 ? -6.136 5.884 -0.178 1.00 97.06 92 ASN A N 1
ATOM 738 C CA . ASN A 1 92 ? -6.774 5.508 -1.443 1.00 97.06 92 ASN A CA 1
ATOM 739 C C . ASN A 1 92 ? -6.109 6.201 -2.643 1.00 97.06 92 ASN A C 1
ATOM 741 O O . ASN A 1 92 ? -5.916 5.581 -3.686 1.00 97.06 92 ASN A O 1
ATOM 745 N N . ARG A 1 93 ? -5.710 7.472 -2.502 1.00 95.38 93 ARG A N 1
ATOM 746 C CA . ARG A 1 93 ? -4.940 8.166 -3.546 1.00 95.38 93 ARG A CA 1
ATOM 747 C C . ARG A 1 93 ? -3.599 7.484 -3.795 1.00 95.38 93 ARG A C 1
ATOM 749 O O . ARG A 1 93 ? -3.232 7.326 -4.953 1.00 95.38 93 ARG A O 1
ATOM 756 N N . GLU A 1 94 ? -2.895 7.076 -2.744 1.00 95.62 94 GLU A N 1
ATOM 757 C CA . GLU A 1 94 ? -1.617 6.370 -2.864 1.00 95.62 94 GLU A CA 1
ATOM 758 C C . GLU A 1 94 ? -1.778 4.999 -3.539 1.00 95.62 94 GLU A C 1
ATOM 760 O O . GLU A 1 94 ? -1.026 4.686 -4.456 1.00 95.62 94 GLU A O 1
ATOM 765 N N . ILE A 1 95 ? -2.826 4.240 -3.200 1.00 96.94 95 ILE A N 1
ATOM 766 C CA . ILE A 1 95 ? -3.202 2.990 -3.885 1.00 96.94 95 ILE A CA 1
ATOM 767 C C . ILE A 1 95 ? -3.395 3.228 -5.388 1.00 96.94 95 ILE A C 1
ATOM 769 O O . ILE A 1 95 ? -2.798 2.537 -6.211 1.00 96.94 95 ILE A O 1
ATOM 773 N N . HIS A 1 96 ? -4.181 4.242 -5.768 1.00 96.00 96 HIS A N 1
ATOM 774 C CA . HIS A 1 96 ? -4.384 4.578 -7.181 1.00 96.00 96 HIS A CA 1
ATOM 775 C C . HIS A 1 96 ? -3.079 4.970 -7.884 1.00 96.00 96 HIS A C 1
ATOM 777 O O . HIS A 1 96 ? -2.883 4.621 -9.048 1.00 96.00 96 HIS A O 1
ATOM 783 N N . ARG A 1 97 ? -2.173 5.673 -7.191 1.00 94.69 97 ARG A N 1
ATOM 784 C CA . ARG A 1 97 ? -0.841 5.989 -7.722 1.00 94.69 97 ARG A CA 1
ATOM 785 C C . ARG A 1 97 ? -0.013 4.724 -7.923 1.00 94.69 97 ARG A C 1
ATOM 787 O O . ARG A 1 97 ? 0.605 4.602 -8.972 1.00 94.69 97 ARG A O 1
ATOM 794 N N . MET A 1 98 ? -0.032 3.778 -6.985 1.00 96.00 98 MET A N 1
ATOM 795 C CA . MET A 1 98 ? 0.675 2.503 -7.139 1.00 96.00 98 MET A CA 1
ATOM 796 C C . MET A 1 98 ? 0.142 1.705 -8.329 1.00 96.00 98 MET A C 1
ATOM 798 O O . MET A 1 98 ? 0.930 1.274 -9.162 1.00 96.00 98 MET A O 1
ATOM 802 N N . HIS A 1 99 ? -1.180 1.610 -8.501 1.00 96.38 99 HIS A N 1
ATOM 803 C CA . HIS A 1 99 ? -1.762 0.968 -9.687 1.00 96.38 99 HIS A CA 1
ATOM 804 C C . HIS A 1 99 ? -1.298 1.619 -11.004 1.00 96.38 99 HIS A C 1
ATOM 806 O O . HIS A 1 99 ? -1.116 0.931 -12.003 1.00 96.38 99 HIS A O 1
ATOM 812 N N . ALA A 1 100 ? -1.101 2.942 -11.019 1.00 93.12 100 ALA A N 1
ATOM 813 C CA . ALA A 1 100 ? -0.710 3.679 -12.220 1.00 93.12 100 ALA A CA 1
ATOM 814 C C . ALA A 1 100 ? 0.809 3.698 -12.486 1.00 93.12 100 ALA A C 1
ATOM 816 O O . ALA A 1 100 ? 1.233 3.787 -13.644 1.00 93.12 100 ALA A O 1
ATOM 817 N N . PHE A 1 101 ? 1.633 3.676 -11.436 1.00 94.00 101 PHE A N 1
ATOM 818 C CA . PHE A 1 101 ? 3.067 3.981 -11.523 1.00 94.00 101 PHE A CA 1
ATOM 819 C C . PHE A 1 101 ? 3.990 2.801 -11.268 1.00 94.00 101 PHE A C 1
ATOM 821 O O . PHE A 1 101 ? 5.163 2.916 -11.603 1.00 94.00 101 PHE A O 1
ATOM 828 N N . VAL A 1 102 ? 3.497 1.678 -10.741 1.00 95.44 102 VAL A N 1
ATOM 829 C CA . VAL A 1 102 ? 4.288 0.442 -10.704 1.00 95.44 102 VAL A CA 1
ATOM 830 C C . VAL A 1 102 ? 4.732 0.104 -12.131 1.00 95.44 102 VAL A C 1
ATOM 832 O O . VAL A 1 102 ? 3.937 0.112 -13.079 1.00 95.44 102 VAL A O 1
ATOM 835 N N . ARG A 1 103 ? 6.034 -0.125 -12.288 1.00 93.06 103 ARG A N 1
ATOM 836 C CA . ARG A 1 103 ? 6.677 -0.559 -13.530 1.00 93.06 103 ARG A CA 1
ATOM 837 C C . ARG A 1 103 ? 7.402 -1.854 -13.241 1.00 93.06 103 ARG A C 1
ATOM 839 O O . ARG A 1 103 ? 8.181 -1.912 -12.293 1.00 93.06 103 ARG A O 1
ATOM 846 N N . PHE A 1 104 ? 7.099 -2.872 -14.028 1.00 94.81 104 PHE A N 1
ATOM 847 C CA . PHE A 1 104 ? 7.780 -4.149 -13.946 1.00 94.81 104 PHE A CA 1
ATOM 848 C C . PHE A 1 104 ? 8.921 -4.187 -14.948 1.00 94.81 104 PHE A C 1
ATOM 850 O O . PHE A 1 104 ? 8.758 -3.737 -16.079 1.00 94.81 104 PHE A O 1
ATOM 857 N N . GLU A 1 105 ? 10.037 -4.758 -14.522 1.00 93.12 105 GLU A N 1
ATOM 858 C CA . GLU A 1 105 ? 11.222 -4.987 -15.336 1.00 93.12 105 GLU A CA 1
ATOM 859 C C . GLU A 1 105 ? 11.512 -6.492 -15.326 1.00 93.12 105 GLU A C 1
ATOM 861 O O . GLU A 1 105 ? 11.566 -7.106 -14.254 1.00 93.12 105 GLU A O 1
ATOM 866 N N . LYS A 1 106 ? 11.647 -7.115 -16.505 1.00 95.00 106 LYS A N 1
ATOM 867 C CA . LYS A 1 106 ? 11.906 -8.558 -16.605 1.00 95.00 106 LYS A CA 1
ATOM 868 C C . LYS A 1 106 ? 13.348 -8.880 -16.193 1.00 95.00 106 LYS A C 1
ATOM 870 O O . LYS A 1 106 ? 14.311 -8.375 -16.780 1.00 95.00 106 LYS A O 1
ATOM 875 N N . LEU A 1 107 ? 13.497 -9.757 -15.207 1.00 93.50 107 LEU A N 1
ATOM 876 C CA . LEU A 1 107 ? 14.778 -10.291 -14.749 1.00 93.50 107 LEU A CA 1
ATOM 877 C C . LEU A 1 107 ? 15.228 -11.502 -15.590 1.00 93.50 107 LEU A C 1
ATOM 879 O O . LEU A 1 107 ? 14.456 -12.082 -16.358 1.00 93.50 107 LEU A O 1
ATOM 883 N N . LYS A 1 108 ? 16.502 -11.891 -15.454 1.00 90.94 108 LYS A N 1
ATOM 884 C CA . LYS A 1 108 ? 17.117 -13.038 -16.157 1.00 90.94 108 LYS A CA 1
ATOM 885 C C . LYS A 1 108 ? 16.454 -14.386 -15.862 1.00 90.94 108 LYS A C 1
ATOM 887 O O . LYS A 1 108 ? 16.507 -15.270 -16.706 1.00 90.94 108 LYS A O 1
ATOM 892 N N . ASP A 1 109 ? 15.850 -14.536 -14.690 1.00 90.00 109 ASP A N 1
ATOM 893 C CA . ASP A 1 109 ? 15.084 -15.714 -14.261 1.00 90.00 109 ASP A CA 1
ATOM 894 C C . ASP A 1 109 ? 13.609 -15.666 -14.707 1.00 90.00 109 ASP A C 1
ATOM 896 O O . ASP A 1 109 ? 12.785 -16.452 -14.244 1.00 90.00 109 ASP A O 1
ATOM 900 N N . GLU A 1 110 ? 13.281 -14.741 -15.612 1.00 91.81 110 GLU A N 1
ATOM 901 C CA . GLU A 1 110 ? 11.949 -14.502 -16.167 1.00 91.81 110 GLU A CA 1
ATOM 902 C C . GLU A 1 110 ? 10.895 -13.997 -15.173 1.00 91.81 110 GLU A C 1
ATOM 904 O O . GLU A 1 110 ? 9.711 -13.932 -15.511 1.00 91.81 110 GLU A O 1
ATOM 909 N N . VAL A 1 111 ? 11.309 -13.572 -13.977 1.00 94.50 111 VAL A N 1
ATOM 910 C CA . VAL A 1 111 ? 10.426 -12.912 -13.012 1.00 94.50 111 VAL A CA 1
ATOM 911 C C . VAL A 1 111 ? 10.343 -11.417 -13.315 1.00 94.50 111 VAL A C 1
ATOM 913 O O . VAL A 1 111 ? 11.342 -10.750 -13.582 1.00 94.50 111 VAL A O 1
ATOM 916 N N . TYR A 1 112 ? 9.136 -10.864 -13.253 1.00 96.06 112 TYR A N 1
ATOM 917 C CA . TYR A 1 112 ? 8.897 -9.431 -13.387 1.00 96.06 112 TYR A CA 1
ATOM 918 C C . TYR A 1 112 ? 9.047 -8.736 -12.039 1.00 96.06 112 TYR A C 1
ATOM 920 O O . TYR A 1 112 ? 8.244 -8.937 -11.131 1.00 96.06 112 TYR A O 1
ATOM 928 N N . PHE A 1 113 ? 10.052 -7.882 -11.897 1.00 95.19 113 PHE A N 1
ATOM 929 C CA . PHE A 1 113 ? 10.348 -7.218 -10.633 1.00 95.19 113 PHE A CA 1
ATOM 930 C C . PHE A 1 113 ? 9.973 -5.736 -10.665 1.00 95.19 113 PHE A C 1
ATOM 932 O O . PHE A 1 113 ? 10.157 -5.059 -11.673 1.00 95.19 113 PHE A O 1
ATOM 939 N N . SER A 1 114 ? 9.455 -5.214 -9.553 1.00 95.12 114 SER A N 1
ATOM 940 C CA . SER A 1 114 ? 9.167 -3.792 -9.383 1.00 95.12 114 SER A CA 1
ATOM 941 C C . SER A 1 114 ? 9.585 -3.279 -8.011 1.00 95.12 114 SER A C 1
ATOM 943 O O . SER A 1 114 ? 9.401 -3.945 -6.992 1.00 95.12 114 SER A O 1
ATOM 945 N N . LYS A 1 115 ? 10.098 -2.047 -7.985 1.00 93.62 115 LYS A N 1
ATOM 946 C CA . LYS A 1 115 ? 10.451 -1.315 -6.764 1.00 93.62 115 LYS A CA 1
ATOM 947 C C . LYS A 1 115 ? 9.428 -0.219 -6.521 1.00 93.62 115 LYS A C 1
ATOM 949 O O . LYS A 1 115 ? 9.155 0.579 -7.418 1.00 93.62 115 LYS A O 1
ATOM 954 N N . ILE A 1 116 ? 8.931 -0.132 -5.294 1.00 94.94 116 ILE A N 1
ATOM 955 C CA . ILE A 1 116 ? 8.058 0.950 -4.845 1.00 94.94 116 ILE A CA 1
ATOM 956 C C . ILE A 1 116 ? 8.618 1.600 -3.582 1.00 94.94 116 ILE A C 1
ATOM 958 O O . ILE A 1 116 ? 9.385 1.002 -2.836 1.00 94.94 116 ILE A O 1
ATOM 962 N N . GLU A 1 117 ? 8.234 2.849 -3.352 1.00 94.19 117 GLU A N 1
ATOM 963 C CA . GLU A 1 117 ? 8.546 3.578 -2.119 1.00 94.19 117 GLU A CA 1
ATOM 964 C C . GLU A 1 117 ? 7.360 4.501 -1.786 1.00 94.19 117 GLU A C 1
ATOM 966 O O . GLU A 1 117 ? 7.438 5.718 -1.985 1.00 94.19 117 GLU A O 1
ATOM 971 N N . PRO A 1 118 ? 6.200 3.923 -1.418 1.00 94.50 118 PRO A N 1
ATOM 972 C CA . PRO A 1 118 ? 4.991 4.682 -1.131 1.00 94.50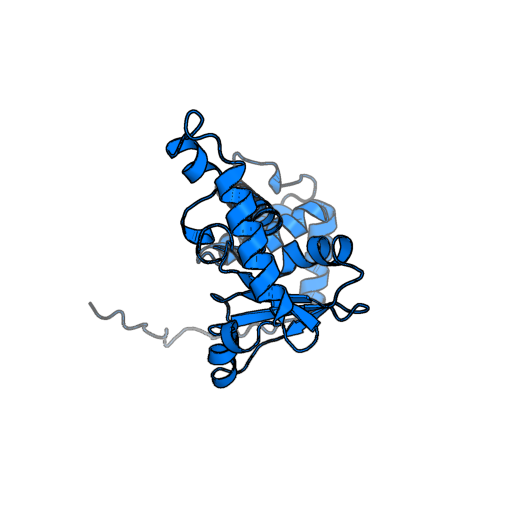 118 PRO A CA 1
ATOM 973 C C . PRO A 1 118 ? 5.059 5.362 0.241 1.00 94.50 118 PRO A C 1
ATOM 975 O O . PRO A 1 118 ? 5.733 4.893 1.163 1.00 94.50 118 PRO A O 1
ATOM 978 N N . ASP A 1 119 ? 4.296 6.447 0.404 1.00 92.88 119 ASP A N 1
ATOM 979 C CA . ASP A 1 119 ? 4.227 7.163 1.687 1.00 92.88 119 ASP A CA 1
ATOM 980 C C . ASP A 1 119 ? 3.689 6.258 2.806 1.00 92.88 119 ASP A C 1
ATOM 982 O O . ASP A 1 119 ? 4.293 6.180 3.877 1.00 92.88 119 ASP A O 1
ATOM 986 N N . PHE A 1 120 ? 2.595 5.547 2.517 1.00 95.75 120 PHE A N 1
ATOM 987 C CA . PHE A 1 120 ? 1.868 4.649 3.422 1.00 95.75 120 PHE A CA 1
ATOM 988 C C . PHE A 1 120 ? 2.111 3.184 3.067 1.00 95.75 120 PHE A C 1
ATOM 990 O O . PHE A 1 120 ? 2.528 2.889 1.943 1.00 95.75 120 PHE A O 1
ATOM 997 N N . ASP A 1 121 ? 1.804 2.277 3.993 1.00 97.00 121 ASP A N 1
ATOM 998 C CA . ASP A 1 121 ? 1.976 0.843 3.794 1.00 97.00 121 ASP A CA 1
ATOM 999 C C . ASP A 1 121 ? 0.855 0.258 2.922 1.00 97.00 121 ASP A C 1
ATOM 1001 O O . ASP A 1 121 ? -0.094 -0.382 3.371 1.00 97.00 121 ASP A O 1
ATOM 1005 N N . VAL A 1 122 ? 0.906 0.568 1.627 1.00 96.94 122 VAL A N 1
ATOM 1006 C CA . VAL A 1 122 ? -0.145 0.196 0.669 1.00 96.94 122 VAL A CA 1
ATOM 1007 C C . VAL A 1 122 ? 0.113 -1.134 -0.021 1.00 96.94 122 VAL A C 1
ATOM 1009 O O . VAL A 1 122 ? -0.780 -1.623 -0.713 1.00 96.94 122 VAL A O 1
ATOM 1012 N N . LEU A 1 123 ? 1.297 -1.726 0.145 1.00 96.81 123 LEU A N 1
ATOM 1013 C CA . LEU A 1 123 ? 1.671 -2.966 -0.530 1.00 96.81 123 LEU A CA 1
ATOM 1014 C C . LEU A 1 123 ? 0.650 -4.100 -0.290 1.00 96.81 123 LEU A C 1
ATOM 1016 O O . LEU A 1 123 ? 0.213 -4.688 -1.281 1.00 96.81 123 LEU A O 1
ATOM 1020 N N . PRO A 1 124 ? 0.124 -4.337 0.931 1.00 96.31 124 PRO A N 1
ATOM 1021 C CA . PRO A 1 124 ? -0.891 -5.368 1.160 1.00 96.31 124 PRO A CA 1
ATOM 1022 C C . PRO A 1 124 ? -2.226 -5.057 0.463 1.00 96.31 124 PRO A C 1
ATOM 1024 O O . PRO A 1 124 ? -3.000 -5.957 0.141 1.00 96.31 124 PRO A O 1
ATOM 1027 N N . LEU A 1 125 ? -2.505 -3.774 0.209 1.00 97.00 125 LEU A N 1
ATOM 1028 C CA . LEU A 1 125 ? -3.761 -3.299 -0.375 1.00 97.00 125 LEU A CA 1
ATOM 1029 C C . LEU A 1 125 ? -3.775 -3.387 -1.906 1.00 97.00 125 LEU A C 1
ATOM 1031 O O . LEU A 1 125 ? -4.852 -3.482 -2.497 1.00 97.00 125 LEU A O 1
ATOM 1035 N N . ILE A 1 126 ? -2.605 -3.358 -2.551 1.00 97.25 126 ILE A N 1
ATOM 1036 C CA . ILE A 1 126 ? -2.484 -3.388 -4.017 1.00 97.25 126 ILE A CA 1
ATOM 1037 C C . ILE A 1 126 ? -2.311 -4.801 -4.584 1.00 97.25 126 ILE A C 1
ATOM 1039 O O . ILE A 1 126 ? -2.526 -4.996 -5.778 1.00 97.25 126 ILE A O 1
ATOM 1043 N N . VAL A 1 127 ? -1.984 -5.795 -3.748 1.00 96.69 127 VAL A N 1
ATOM 1044 C CA . VAL A 1 127 ? -1.722 -7.186 -4.167 1.00 96.69 127 VAL A CA 1
ATOM 1045 C C . VAL A 1 127 ? -2.799 -7.730 -5.100 1.00 96.69 127 VAL A C 1
ATOM 1047 O O . VAL A 1 127 ? -2.494 -8.238 -6.179 1.00 96.69 127 VAL A O 1
ATOM 1050 N N . LYS A 1 128 ? -4.070 -7.598 -4.703 1.00 96.00 128 LYS A N 1
ATOM 1051 C CA . LYS A 1 128 ? -5.195 -8.134 -5.474 1.00 96.00 128 LYS A CA 1
ATOM 1052 C C . LYS A 1 128 ? -5.241 -7.556 -6.890 1.00 96.00 128 LYS A C 1
ATOM 1054 O O . LYS A 1 128 ? -5.447 -8.295 -7.842 1.00 96.00 128 LYS A O 1
ATOM 1059 N N . HIS A 1 129 ? -5.000 -6.252 -7.033 1.00 97.31 129 HIS A N 1
ATOM 1060 C CA . HIS A 1 129 ? -5.008 -5.591 -8.336 1.00 97.31 129 HIS A CA 1
ATOM 1061 C C . HIS A 1 129 ? -3.953 -6.174 -9.282 1.00 97.31 129 HIS A C 1
ATOM 1063 O O . HIS A 1 129 ? -4.255 -6.440 -10.443 1.00 97.31 129 HIS A O 1
ATOM 1069 N N . PHE A 1 130 ? -2.729 -6.384 -8.789 1.00 97.25 130 PHE A N 1
ATOM 1070 C CA . PHE A 1 130 ? -1.639 -6.923 -9.601 1.00 97.25 130 PHE A CA 1
ATOM 1071 C C . PHE A 1 130 ? -1.818 -8.409 -9.904 1.00 97.25 130 PHE A C 1
ATOM 1073 O O . PHE A 1 130 ? -1.585 -8.807 -11.041 1.00 97.25 130 PHE A O 1
ATOM 1080 N N . LYS A 1 131 ? -2.325 -9.197 -8.948 1.00 96.75 131 LYS A N 1
ATOM 1081 C CA . LYS A 1 131 ? -2.670 -10.608 -9.173 1.00 96.75 131 LYS A CA 1
ATOM 1082 C C . LYS A 1 131 ? -3.716 -10.761 -10.277 1.00 96.75 131 LYS A C 1
ATOM 1084 O O . LYS A 1 131 ? -3.510 -11.528 -11.207 1.00 96.75 131 LYS A O 1
ATOM 1089 N N . ASP A 1 132 ? -4.807 -9.999 -10.194 1.00 96.44 132 ASP A N 1
ATOM 1090 C CA . ASP A 1 132 ? -5.910 -10.084 -11.158 1.00 96.44 132 ASP A CA 1
ATOM 1091 C C . ASP A 1 132 ? -5.486 -9.579 -12.554 1.00 96.44 132 ASP A C 1
ATOM 1093 O O . ASP A 1 132 ? -5.980 -10.058 -13.574 1.00 96.44 132 ASP A O 1
ATOM 1097 N N . ARG A 1 133 ? -4.571 -8.599 -12.616 1.00 95.88 133 ARG A N 1
ATOM 1098 C CA . ARG A 1 133 ? -4.111 -7.983 -13.870 1.00 95.88 133 ARG A CA 1
ATOM 1099 C C . ARG A 1 133 ? -2.997 -8.763 -14.574 1.00 95.88 133 ARG A C 1
ATOM 1101 O O . ARG A 1 133 ? -2.998 -8.790 -15.801 1.00 95.88 133 ARG A O 1
ATOM 1108 N N . TYR A 1 134 ? -2.067 -9.346 -13.823 1.00 94.88 134 TYR A N 1
ATOM 1109 C CA . TYR A 1 134 ? -0.879 -10.051 -14.323 1.00 94.88 134 TYR A CA 1
ATOM 1110 C C . TYR A 1 134 ? -0.895 -11.510 -13.851 1.00 94.88 134 TYR A C 1
ATOM 1112 O O . TYR A 1 134 ? -0.000 -11.970 -13.146 1.00 94.88 134 TYR A O 1
ATOM 1120 N N . GLN A 1 135 ? -1.971 -12.219 -14.194 1.00 93.75 135 GLN A N 1
ATOM 1121 C CA . GLN A 1 135 ? -2.223 -13.598 -13.758 1.00 93.75 135 GLN A CA 1
ATOM 1122 C C . GLN A 1 135 ? -1.354 -14.646 -14.478 1.00 93.75 135 GLN A C 1
ATOM 1124 O O . GLN A 1 135 ? -1.204 -15.764 -13.998 1.00 93.75 135 GLN A O 1
ATOM 1129 N N . ASP A 1 136 ? -0.804 -14.299 -15.641 1.00 94.88 136 ASP A N 1
ATOM 1130 C CA . ASP A 1 136 ? -0.024 -15.163 -16.533 1.00 94.88 136 ASP A CA 1
ATOM 1131 C C . ASP A 1 136 ? 1.494 -14.980 -16.375 1.00 94.88 136 ASP A C 1
ATOM 1133 O O . ASP A 1 136 ? 2.276 -15.620 -17.076 1.00 94.88 136 ASP A O 1
ATOM 1137 N N . GLN A 1 137 ? 1.923 -14.110 -15.457 1.00 95.06 137 GLN A N 1
ATOM 1138 C CA . GLN A 1 137 ? 3.321 -13.731 -15.267 1.00 95.06 137 GLN A CA 1
ATOM 1139 C C . GLN A 1 137 ? 3.723 -13.870 -13.802 1.00 95.06 137 GLN A C 1
ATOM 1141 O O . GLN A 1 137 ? 2.992 -13.460 -12.902 1.00 95.06 137 GLN A O 1
ATOM 1146 N N . LYS A 1 138 ? 4.919 -14.413 -13.559 1.00 97.19 138 LYS A N 1
ATOM 1147 C CA . LYS A 1 138 ? 5.527 -14.387 -12.226 1.00 97.19 138 LYS A CA 1
ATOM 1148 C C . LYS A 1 138 ? 6.021 -12.982 -11.951 1.00 97.19 138 LYS A C 1
ATOM 1150 O O . LYS A 1 138 ? 6.764 -12.430 -12.764 1.00 97.19 138 LYS A O 1
ATOM 1155 N N . TRP A 1 139 ? 5.644 -12.412 -10.816 1.00 97.38 139 TRP A N 1
ATOM 1156 C CA . TRP A 1 139 ? 6.053 -11.058 -10.477 1.00 97.38 139 TRP A CA 1
ATOM 1157 C C . TRP A 1 139 ? 6.391 -10.892 -9.004 1.00 97.38 139 TRP A C 1
ATOM 1159 O O . TRP A 1 139 ? 5.976 -11.665 -8.144 1.00 97.38 139 TRP A O 1
ATOM 1169 N N . MET A 1 140 ? 7.162 -9.851 -8.722 1.00 96.50 140 MET A N 1
ATOM 1170 C CA . MET A 1 140 ? 7.591 -9.467 -7.391 1.00 96.50 140 MET A CA 1
ATOM 1171 C C . MET A 1 140 ? 7.525 -7.943 -7.258 1.00 96.50 140 MET A C 1
ATOM 1173 O O . MET A 1 140 ? 8.017 -7.215 -8.120 1.00 96.50 140 MET A O 1
ATOM 1177 N N . ILE A 1 141 ? 6.930 -7.455 -6.170 1.00 97.00 141 ILE A N 1
ATOM 1178 C CA . ILE A 1 141 ? 6.903 -6.029 -5.819 1.00 97.00 141 ILE A CA 1
ATOM 1179 C C . ILE A 1 141 ? 7.607 -5.857 -4.478 1.00 97.00 141 ILE A C 1
ATOM 1181 O O . ILE A 1 141 ? 7.237 -6.504 -3.501 1.00 97.00 141 ILE A O 1
ATOM 1185 N N . PHE A 1 142 ? 8.597 -4.971 -4.427 1.00 95.75 142 PHE A N 1
ATOM 1186 C CA . PHE A 1 142 ? 9.396 -4.716 -3.234 1.00 95.75 142 PHE A CA 1
ATOM 1187 C C . PHE A 1 142 ? 9.245 -3.273 -2.743 1.00 95.75 142 PHE A C 1
ATOM 1189 O O . PHE A 1 142 ? 9.477 -2.329 -3.506 1.00 95.75 142 PHE A O 1
ATOM 1196 N N . ASP A 1 143 ? 8.887 -3.099 -1.468 1.00 95.50 143 ASP A N 1
ATOM 1197 C CA . ASP A 1 143 ? 8.849 -1.798 -0.798 1.00 95.50 143 ASP A CA 1
ATOM 1198 C C . ASP A 1 143 ? 10.240 -1.449 -0.245 1.00 95.50 143 ASP A C 1
ATOM 1200 O O . ASP A 1 143 ? 10.726 -2.014 0.738 1.00 95.50 143 ASP A O 1
ATOM 1204 N N . LEU A 1 144 ? 10.887 -0.473 -0.883 1.00 92.62 144 LEU A N 1
ATOM 1205 C CA . LEU A 1 144 ? 12.221 -0.004 -0.518 1.00 92.62 144 LEU A CA 1
ATOM 1206 C C . LEU A 1 144 ? 12.267 0.716 0.833 1.00 92.62 144 LEU A C 1
ATOM 1208 O O . LEU A 1 144 ? 13.342 0.759 1.429 1.00 92.62 144 LEU A O 1
ATOM 1212 N N . LYS A 1 145 ? 11.152 1.295 1.295 1.00 92.19 145 LYS A N 1
ATOM 1213 C CA . LYS A 1 145 ? 11.067 2.022 2.568 1.00 92.19 145 LYS A CA 1
ATOM 1214 C C . LYS A 1 145 ? 10.898 1.056 3.737 1.00 92.19 145 LYS A C 1
ATOM 1216 O O . LYS A 1 145 ? 11.517 1.260 4.774 1.00 92.19 145 LYS A O 1
ATOM 1221 N N . ARG A 1 146 ? 10.066 0.024 3.565 1.00 94.19 146 ARG A N 1
ATOM 1222 C CA . ARG A 1 146 ? 9.695 -0.929 4.631 1.00 94.19 146 ARG A CA 1
ATOM 1223 C C . ARG A 1 146 ? 10.454 -2.249 4.584 1.00 94.19 146 ARG A C 1
ATOM 1225 O O . ARG A 1 146 ? 10.313 -3.058 5.491 1.00 94.19 146 ARG A O 1
ATOM 1232 N N . HIS A 1 147 ? 11.263 -2.455 3.548 1.00 94.06 147 HIS A N 1
ATOM 1233 C CA . HIS A 1 147 ? 12.152 -3.608 3.402 1.00 94.06 147 HIS A CA 1
ATOM 1234 C C . HIS A 1 147 ? 11.432 -4.959 3.396 1.00 94.06 147 HIS A C 1
ATOM 1236 O O . HIS A 1 147 ? 11.950 -5.955 3.891 1.00 94.06 147 HIS A O 1
ATOM 1242 N N . TYR A 1 148 ? 10.252 -5.007 2.787 1.00 95.56 148 TYR A N 1
ATOM 1243 C CA . TYR A 1 148 ? 9.540 -6.253 2.544 1.00 95.56 148 TYR A CA 1
ATOM 1244 C C . TYR A 1 148 ? 8.866 -6.209 1.175 1.00 95.56 148 TYR A C 1
ATOM 1246 O O . TYR A 1 148 ? 8.716 -5.146 0.563 1.00 95.56 148 TYR A O 1
ATOM 1254 N N . GLY A 1 149 ? 8.500 -7.375 0.664 1.00 96.31 149 GLY A N 1
ATOM 1255 C CA . GLY A 1 149 ? 7.889 -7.489 -0.6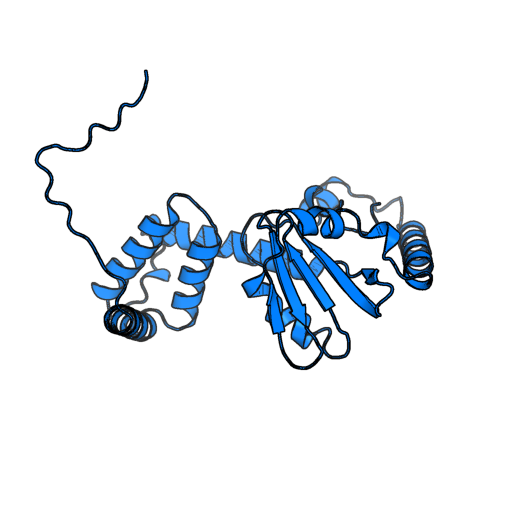46 1.00 96.31 149 GLY A CA 1
ATOM 1256 C C . GLY A 1 149 ? 6.825 -8.566 -0.720 1.00 96.31 149 GLY A C 1
ATOM 1257 O O . GLY A 1 149 ? 6.554 -9.289 0.239 1.00 96.31 149 GLY A O 1
ATOM 1258 N N . VAL A 1 150 ? 6.227 -8.652 -1.901 1.00 97.50 150 VAL A N 1
ATOM 1259 C CA . VAL A 1 150 ? 5.223 -9.646 -2.267 1.00 97.50 150 VAL A CA 1
ATOM 1260 C C . VAL A 1 150 ? 5.655 -10.341 -3.553 1.00 97.50 150 VAL A C 1
ATOM 1262 O O . VAL A 1 150 ? 6.063 -9.665 -4.499 1.00 97.50 150 VAL A O 1
ATOM 1265 N N . THR A 1 151 ? 5.542 -11.666 -3.600 1.00 97.12 151 THR A N 1
ATOM 1266 C CA . THR A 1 151 ? 5.771 -12.491 -4.794 1.00 97.12 151 THR A CA 1
ATOM 1267 C C . THR A 1 151 ? 4.497 -13.176 -5.246 1.00 97.12 151 THR A C 1
ATOM 1269 O O . THR A 1 151 ? 3.706 -13.617 -4.419 1.00 97.12 151 THR A O 1
ATOM 1272 N N . TYR A 1 152 ? 4.334 -13.319 -6.557 1.00 97.75 152 TYR A N 1
ATOM 1273 C CA . TYR A 1 152 ? 3.308 -14.142 -7.182 1.00 97.75 152 TYR A CA 1
ATOM 1274 C C . TYR A 1 152 ? 3.961 -15.163 -8.109 1.00 97.75 152 TYR A C 1
ATOM 1276 O O . TYR A 1 152 ? 4.685 -14.795 -9.037 1.00 97.75 152 TYR A O 1
ATOM 1284 N N . ASP A 1 153 ? 3.694 -16.442 -7.865 1.00 95.38 153 ASP A N 1
ATOM 1285 C CA . ASP A 1 153 ? 4.313 -17.571 -8.566 1.00 95.38 153 ASP A CA 1
ATOM 1286 C C . ASP A 1 153 ? 3.393 -18.233 -9.610 1.00 95.38 153 ASP A C 1
ATOM 1288 O O . ASP A 1 153 ? 3.716 -19.310 -10.114 1.00 95.38 153 ASP A O 1
ATOM 1292 N N . LEU A 1 154 ? 2.291 -17.556 -9.968 1.00 95.88 154 LEU A N 1
ATOM 1293 C CA . LEU A 1 154 ? 1.135 -18.018 -10.760 1.00 95.88 154 LEU A CA 1
ATOM 1294 C C . LEU A 1 154 ? 0.045 -18.747 -9.956 1.00 95.88 154 LEU A C 1
ATOM 1296 O O . LEU A 1 154 ? -1.087 -18.851 -10.431 1.00 95.88 154 LEU A O 1
ATOM 1300 N N . GLN A 1 155 ? 0.317 -19.177 -8.724 1.00 94.25 155 GLN A N 1
ATOM 1301 C CA . GLN A 1 155 ? -0.648 -19.883 -7.876 1.00 94.25 155 GLN A CA 1
ATOM 1302 C C . GLN A 1 155 ? -0.981 -19.065 -6.627 1.00 94.25 155 GLN A C 1
ATOM 1304 O O . GLN A 1 155 ? -2.134 -18.651 -6.418 1.00 94.25 155 GLN A O 1
ATOM 1309 N N . THR A 1 156 ? 0.034 -18.780 -5.819 1.00 95.12 156 THR A N 1
ATOM 1310 C CA . THR A 1 156 ? -0.079 -18.120 -4.523 1.00 95.12 156 THR A CA 1
ATOM 1311 C C . THR A 1 156 ? 0.612 -16.775 -4.529 1.00 95.12 156 THR A C 1
ATOM 1313 O O . THR A 1 156 ? 1.458 -16.466 -5.366 1.00 95.12 156 THR A O 1
ATOM 1316 N N . VAL A 1 157 ? 0.153 -15.930 -3.609 1.00 96.88 157 VAL A N 1
ATOM 1317 C CA . VAL A 1 157 ? 0.810 -14.667 -3.325 1.00 96.88 157 VAL A CA 1
ATOM 1318 C C . VAL A 1 157 ? 1.353 -14.734 -1.913 1.00 96.88 157 VAL A C 1
ATOM 1320 O O . VAL A 1 157 ? 0.572 -14.919 -0.981 1.00 96.88 157 VAL A O 1
ATOM 1323 N N . ASP A 1 158 ? 2.656 -14.531 -1.780 1.00 97.12 158 ASP A N 1
ATOM 1324 C CA . ASP A 1 158 ? 3.375 -14.683 -0.525 1.00 97.12 158 ASP A CA 1
ATOM 1325 C C . ASP A 1 158 ? 4.168 -13.417 -0.197 1.00 97.12 158 ASP A C 1
ATOM 1327 O O . ASP A 1 158 ? 4.694 -12.733 -1.079 1.00 97.12 158 ASP A O 1
ATOM 1331 N N . PHE A 1 159 ? 4.218 -13.086 1.092 1.00 96.62 159 PHE A N 1
ATOM 1332 C CA . PHE A 1 159 ? 5.037 -11.9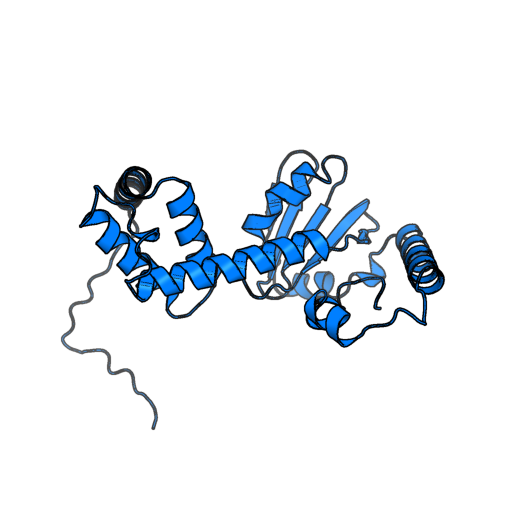91 1.602 1.00 96.62 159 PHE A CA 1
ATOM 1333 C C . PHE A 1 159 ? 6.433 -12.512 1.927 1.00 96.62 159 PHE A C 1
ATOM 1335 O O . PHE A 1 159 ? 6.584 -13.606 2.469 1.00 96.62 159 PHE A O 1
ATOM 1342 N N . PHE A 1 160 ? 7.452 -11.706 1.646 1.00 94.38 160 PHE A N 1
ATOM 1343 C CA . PHE A 1 160 ? 8.833 -12.026 1.984 1.00 94.38 160 PHE A CA 1
ATOM 1344 C C . PHE A 1 160 ? 9.532 -10.832 2.632 1.00 94.38 160 PHE A C 1
ATOM 1346 O O . PHE A 1 160 ? 9.246 -9.671 2.329 1.00 94.38 160 PHE A O 1
ATOM 1353 N N . TYR A 1 161 ? 10.480 -11.145 3.511 1.00 93.69 161 TYR A N 1
ATOM 1354 C CA . TYR A 1 161 ? 11.223 -10.188 4.323 1.00 93.69 161 TYR A CA 1
ATOM 1355 C C . TYR A 1 161 ? 12.715 -10.483 4.148 1.00 93.69 161 TYR A C 1
ATOM 1357 O O . TYR A 1 161 ? 13.229 -11.395 4.796 1.00 93.69 161 TYR A O 1
ATOM 1365 N N . PRO A 1 162 ? 13.401 -9.800 3.215 1.00 88.50 162 PRO A N 1
ATOM 1366 C CA . PRO A 1 162 ? 14.818 -10.035 2.982 1.00 88.50 162 PRO A CA 1
ATOM 1367 C C . PRO A 1 162 ? 15.665 -9.693 4.203 1.00 88.50 162 PRO A C 1
ATOM 1369 O O . PRO A 1 162 ? 15.416 -8.705 4.892 1.00 88.50 162 PRO A O 1
ATOM 1372 N N . GLU A 1 163 ? 16.731 -10.460 4.407 1.00 87.00 163 GLU A N 1
ATOM 1373 C CA . GLU A 1 163 ? 17.781 -10.102 5.359 1.00 87.00 163 GLU A CA 1
ATOM 1374 C C . GLU A 1 163 ? 18.561 -8.865 4.884 1.00 87.00 163 GLU A C 1
ATOM 1376 O O . GLU A 1 163 ? 18.616 -8.562 3.687 1.00 87.00 163 GLU A O 1
ATOM 1381 N N . THR A 1 164 ? 19.212 -8.159 5.816 1.00 80.06 164 THR A N 1
ATOM 1382 C CA . THR A 1 164 ? 19.924 -6.894 5.554 1.00 80.06 164 THR A CA 1
ATOM 1383 C C . THR A 1 164 ? 20.914 -6.992 4.391 1.00 80.06 164 THR A C 1
ATOM 1385 O O . THR A 1 164 ? 20.977 -6.087 3.556 1.00 80.06 164 THR A O 1
ATOM 1388 N N . ASP A 1 165 ? 21.632 -8.110 4.282 1.00 76.81 165 ASP A N 1
ATOM 1389 C CA . ASP A 1 165 ? 22.636 -8.337 3.236 1.00 76.81 165 ASP A CA 1
ATOM 1390 C C . ASP A 1 165 ? 22.009 -8.499 1.842 1.00 76.81 165 ASP A C 1
ATOM 1392 O O . ASP A 1 165 ? 22.600 -8.128 0.825 1.00 76.81 165 ASP A O 1
ATOM 1396 N N . GLN A 1 166 ? 20.766 -8.982 1.776 1.00 77.62 166 GLN A N 1
ATOM 1397 C CA . GLN A 1 166 ? 20.031 -9.173 0.526 1.00 77.62 166 GLN A CA 1
ATOM 1398 C C . GLN A 1 166 ? 19.429 -7.860 0.002 1.00 77.62 166 GLN A C 1
ATOM 1400 O O . GLN A 1 166 ? 19.218 -7.717 -1.206 1.00 77.62 166 GLN A O 1
ATOM 1405 N N . LEU A 1 167 ? 19.213 -6.859 0.867 1.00 78.88 167 LEU A N 1
ATOM 1406 C CA . LEU A 1 167 ? 18.644 -5.554 0.491 1.00 78.88 167 LEU A CA 1
ATOM 1407 C C . LEU A 1 167 ? 19.474 -4.822 -0.571 1.00 78.88 167 LEU A C 1
ATOM 1409 O O . LEU A 1 167 ? 18.926 -4.050 -1.363 1.00 78.88 167 LEU A O 1
ATOM 1413 N N . TYR A 1 168 ? 20.790 -5.049 -0.609 1.00 73.69 168 TYR A N 1
ATOM 1414 C CA . TYR A 1 168 ? 21.659 -4.433 -1.611 1.00 73.69 168 TYR A CA 1
ATOM 1415 C C . TYR A 1 168 ? 21.323 -4.907 -3.033 1.00 73.69 168 TYR A C 1
ATOM 1417 O O . TYR A 1 168 ? 21.294 -4.094 -3.962 1.00 73.69 168 TYR A O 1
ATOM 1425 N N . ASN A 1 169 ? 20.979 -6.188 -3.192 1.00 75.62 169 ASN A N 1
ATOM 1426 C CA . ASN A 1 169 ? 20.619 -6.769 -4.486 1.00 75.62 169 ASN A CA 1
ATOM 1427 C C . ASN A 1 169 ? 19.309 -6.173 -5.019 1.00 75.62 169 ASN A C 1
ATOM 1429 O O . ASN A 1 169 ? 19.223 -5.819 -6.193 1.00 75.62 169 ASN A O 1
ATOM 1433 N N . PHE A 1 170 ? 18.327 -5.942 -4.141 1.00 77.06 170 PHE A N 1
ATOM 1434 C CA . PHE A 1 170 ? 17.053 -5.316 -4.516 1.00 77.06 170 PHE A CA 1
ATOM 1435 C C . PHE A 1 170 ? 17.184 -3.833 -4.888 1.00 77.06 170 PHE A C 1
ATOM 1437 O O . PHE A 1 170 ? 16.354 -3.304 -5.628 1.00 77.06 170 PHE A O 1
ATOM 1444 N N . LYS A 1 171 ? 18.239 -3.141 -4.434 1.00 75.25 171 LYS A N 1
ATOM 1445 C CA . LYS A 1 171 ? 18.531 -1.766 -4.874 1.00 75.25 171 LYS A CA 1
ATOM 1446 C C . LYS A 1 171 ? 19.164 -1.733 -6.269 1.00 75.25 171 LYS A C 1
ATOM 1448 O O . LYS A 1 171 ? 18.833 -0.837 -7.048 1.00 75.25 171 LYS A O 1
ATOM 1453 N N . LYS A 1 172 ? 20.030 -2.700 -6.602 1.00 78.19 172 LYS A N 1
ATOM 1454 C CA . LYS A 1 172 ? 20.821 -2.742 -7.848 1.00 78.19 172 LYS A CA 1
ATOM 1455 C C . LYS A 1 172 ? 20.477 -3.940 -8.736 1.00 78.19 172 LYS A C 1
ATOM 1457 O O . LYS A 1 172 ? 21.270 -4.860 -8.909 1.00 78.19 172 LYS A O 1
ATOM 1462 N N . ILE A 1 173 ? 19.310 -3.869 -9.363 1.00 82.19 173 ILE A N 1
ATOM 1463 C CA . ILE A 1 173 ? 18.811 -4.907 -10.280 1.00 82.19 173 ILE A CA 1
ATOM 1464 C C . ILE A 1 173 ? 19.320 -4.783 -11.720 1.00 82.19 173 ILE A C 1
ATOM 1466 O O . ILE A 1 173 ? 19.105 -5.694 -12.505 1.00 82.19 173 ILE A O 1
ATOM 1470 N N . GLU A 1 174 ? 20.002 -3.693 -12.082 1.00 80.31 174 GLU A N 1
ATOM 1471 C CA . GLU A 1 174 ? 20.434 -3.412 -13.465 1.00 80.31 174 GLU A CA 1
ATOM 1472 C C . GLU A 1 174 ? 21.253 -4.565 -14.074 1.00 80.31 174 GLU A C 1
ATOM 1474 O O . GLU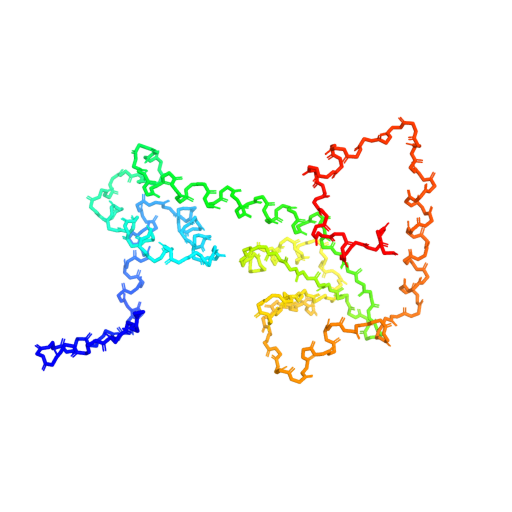 A 1 174 ? 21.086 -4.910 -15.240 1.00 80.31 174 GLU A O 1
ATOM 1479 N N . ASN A 1 175 ? 22.076 -5.233 -13.258 1.00 80.69 175 ASN A N 1
ATOM 1480 C CA . ASN A 1 175 ? 22.892 -6.380 -13.677 1.00 80.69 175 ASN A CA 1
ATOM 1481 C C . ASN A 1 175 ? 22.097 -7.696 -13.808 1.00 80.69 175 ASN A C 1
ATOM 1483 O O . ASN A 1 175 ? 22.596 -8.679 -14.371 1.00 80.69 175 ASN A O 1
ATOM 1487 N N . LEU A 1 176 ? 20.882 -7.729 -13.262 1.00 85.56 176 LEU A N 1
ATOM 1488 C CA . LEU A 1 176 ? 19.970 -8.872 -13.233 1.00 85.56 176 LEU A CA 1
ATOM 1489 C C . LEU A 1 176 ? 18.869 -8.768 -14.297 1.00 85.56 176 LEU A C 1
ATOM 1491 O O . LEU A 1 176 ? 18.100 -9.713 -14.451 1.00 85.56 176 LEU A O 1
ATOM 1495 N N . LEU A 1 177 ? 18.803 -7.656 -15.036 1.00 88.38 177 LEU A N 1
ATOM 1496 C CA . LEU A 1 177 ? 17.838 -7.465 -16.115 1.00 88.38 177 LEU A CA 1
ATOM 1497 C C . LEU A 1 177 ? 18.090 -8.442 -17.267 1.00 88.38 177 LEU A C 1
ATOM 1499 O O . LEU A 1 177 ? 19.234 -8.759 -17.613 1.00 88.38 177 LEU A O 1
ATOM 1503 N N . HIS A 1 178 ? 16.999 -8.896 -17.876 1.00 92.06 178 HIS A N 1
ATOM 1504 C CA . HIS A 1 178 ? 17.039 -9.685 -19.099 1.00 92.06 178 HIS A CA 1
ATOM 1505 C C . HIS A 1 178 ? 17.523 -8.824 -20.281 1.00 92.06 178 HIS A C 1
ATOM 1507 O O . HIS A 1 178 ? 17.227 -7.632 -20.360 1.00 92.06 178 HIS A O 1
ATOM 1513 N N . GLU A 1 179 ? 18.234 -9.401 -21.252 1.00 90.12 179 GLU A N 1
ATOM 1514 C CA . GLU A 1 179 ? 18.758 -8.627 -22.394 1.00 90.12 179 GLU A CA 1
ATOM 1515 C C . GLU A 1 179 ? 17.639 -7.986 -23.232 1.00 90.12 179 GLU A C 1
ATOM 1517 O O . GLU A 1 179 ? 17.739 -6.835 -23.666 1.00 90.12 179 GLU A O 1
ATOM 1522 N N . GLU A 1 180 ? 16.534 -8.713 -23.416 1.00 90.81 180 GLU A N 1
ATOM 1523 C CA . GLU A 1 180 ? 15.342 -8.188 -24.089 1.00 90.81 180 GLU A CA 1
ATOM 1524 C C . GLU A 1 180 ? 14.688 -7.032 -23.327 1.00 90.81 180 GLU A C 1
ATOM 1526 O O . GLU A 1 180 ? 14.210 -6.095 -23.964 1.00 90.81 180 GLU A O 1
ATOM 1531 N N . GLU A 1 181 ? 14.708 -7.051 -21.990 1.00 92.62 181 GLU A N 1
ATOM 1532 C CA . GLU A 1 181 ? 14.154 -5.970 -21.164 1.00 92.62 181 GLU A CA 1
ATOM 1533 C C . GLU A 1 181 ? 14.856 -4.651 -21.494 1.00 92.62 181 GLU A C 1
ATOM 1535 O O . GLU A 1 181 ? 14.208 -3.667 -21.842 1.00 92.62 181 GLU A O 1
ATOM 1540 N N . ILE A 1 182 ? 16.192 -4.654 -21.548 1.00 90.00 182 ILE A N 1
ATOM 1541 C CA . ILE A 1 182 ? 16.994 -3.473 -21.912 1.00 90.00 182 ILE A CA 1
ATOM 1542 C C . ILE A 1 182 ? 16.586 -2.932 -23.294 1.00 90.00 182 ILE A C 1
ATOM 1544 O O . ILE A 1 182 ? 16.553 -1.717 -23.527 1.00 90.00 182 ILE A O 1
ATOM 1548 N N . ARG A 1 183 ? 16.262 -3.820 -24.241 1.00 92.50 183 ARG A N 1
ATOM 1549 C CA . ARG A 1 183 ? 15.769 -3.425 -25.566 1.00 92.50 183 ARG A CA 1
ATOM 1550 C C . ARG A 1 183 ? 14.363 -2.825 -25.487 1.00 92.50 183 ARG A C 1
ATOM 1552 O O . ARG A 1 183 ? 14.131 -1.794 -26.124 1.00 92.50 183 ARG A O 1
ATOM 1559 N N . TYR A 1 184 ? 13.449 -3.417 -24.720 1.00 92.75 184 TYR A N 1
ATOM 1560 C CA . TYR A 1 184 ? 12.091 -2.901 -24.529 1.00 92.75 184 TYR A CA 1
ATOM 1561 C C . TYR A 1 184 ? 12.081 -1.529 -23.858 1.00 92.75 184 TYR A C 1
ATOM 1563 O O . TYR A 1 184 ? 11.391 -0.632 -24.344 1.00 92.75 184 TYR A O 1
ATOM 1571 N N . GLN A 1 185 ? 12.911 -1.313 -22.838 1.00 92.06 185 GLN A N 1
ATOM 1572 C CA . GLN A 1 185 ? 13.043 -0.012 -22.181 1.00 92.06 185 GLN A CA 1
ATOM 1573 C C . GLN A 1 185 ? 13.457 1.082 -23.176 1.00 92.06 185 GLN A C 1
ATOM 1575 O O . GLN A 1 185 ? 12.819 2.133 -23.256 1.00 92.06 185 GLN A O 1
ATOM 1580 N N . LYS A 1 186 ? 14.450 0.807 -24.035 1.00 92.62 186 LYS A N 1
ATOM 1581 C CA . LYS A 1 186 ? 14.872 1.739 -25.098 1.00 92.62 186 LYS A CA 1
ATOM 1582 C C . LYS A 1 186 ? 13.754 2.036 -26.101 1.00 92.62 186 LYS A C 1
ATOM 1584 O O . LYS A 1 186 ? 13.626 3.171 -26.564 1.00 92.62 186 LYS A O 1
ATOM 1589 N N . LEU A 1 187 ? 12.960 1.031 -26.475 1.00 93.88 187 LEU A N 1
ATOM 1590 C CA . LEU A 1 187 ? 11.816 1.217 -27.373 1.00 93.88 187 LEU A CA 1
ATOM 1591 C C . LEU A 1 187 ? 10.727 2.070 -26.718 1.00 93.88 187 LEU A C 1
ATOM 1593 O O . LEU A 1 187 ? 10.227 2.998 -27.353 1.00 93.88 187 LEU A O 1
ATOM 1597 N N . TRP A 1 188 ? 10.417 1.807 -25.449 1.00 93.06 188 TRP A N 1
ATOM 1598 C CA . TRP A 1 188 ? 9.451 2.574 -24.668 1.00 93.06 188 TRP A CA 1
ATOM 1599 C C . TRP A 1 188 ? 9.856 4.043 -24.541 1.00 93.06 188 TRP A C 1
ATOM 1601 O O . TRP A 1 188 ? 9.062 4.927 -24.855 1.00 93.06 188 TRP A O 1
ATOM 1611 N N . GLN A 1 189 ? 11.111 4.319 -24.184 1.00 92.56 189 GLN A N 1
ATOM 1612 C CA . GLN A 1 189 ? 11.642 5.683 -24.095 1.00 92.56 189 GLN A CA 1
ATOM 1613 C C . GLN A 1 189 ? 11.555 6.423 -25.435 1.00 92.56 189 GLN A C 1
ATOM 1615 O O . GLN A 1 189 ? 11.119 7.577 -25.493 1.00 92.56 189 GLN A O 1
ATOM 1620 N N . ARG A 1 190 ? 11.920 5.753 -26.538 1.00 93.50 190 ARG A N 1
ATOM 1621 C CA . ARG A 1 190 ? 11.799 6.315 -27.892 1.00 93.50 190 ARG A CA 1
ATOM 1622 C C . ARG A 1 190 ? 10.353 6.631 -28.242 1.00 93.50 190 ARG A C 1
ATOM 1624 O O . ARG A 1 190 ? 10.088 7.725 -28.736 1.00 93.50 190 ARG A O 1
ATOM 1631 N N . TYR A 1 191 ? 9.441 5.697 -27.988 1.00 93.62 191 TYR A N 1
ATOM 1632 C CA . TYR A 1 191 ? 8.011 5.889 -28.202 1.00 93.62 191 TYR A CA 1
ATOM 1633 C C . TYR A 1 191 ? 7.503 7.089 -27.397 1.00 93.62 191 TYR A C 1
ATOM 1635 O O . TYR A 1 191 ? 7.015 8.046 -27.991 1.00 93.62 191 TYR A O 1
ATOM 1643 N N . PHE A 1 192 ? 7.728 7.094 -26.080 1.00 90.81 192 PHE A N 1
ATOM 1644 C CA . PHE A 1 192 ? 7.288 8.149 -25.169 1.00 90.81 192 PHE A CA 1
ATOM 1645 C C . PHE A 1 192 ? 7.762 9.536 -25.619 1.00 90.81 192 PHE A C 1
ATOM 1647 O O . PHE A 1 192 ? 6.971 10.481 -25.683 1.00 90.81 192 PHE A O 1
ATOM 1654 N N . PHE A 1 193 ? 9.040 9.658 -25.991 1.00 89.56 193 PHE A N 1
ATOM 1655 C CA . PHE A 1 193 ? 9.600 10.915 -26.478 1.00 89.56 193 PHE A CA 1
ATOM 1656 C C . PHE A 1 193 ? 8.996 11.345 -27.820 1.00 89.56 193 PHE A C 1
ATOM 1658 O O . PHE A 1 193 ? 8.692 12.521 -28.004 1.00 89.56 193 PHE A O 1
ATOM 1665 N N . LYS A 1 194 ? 8.811 10.412 -28.761 1.00 92.06 194 LYS A N 1
ATOM 1666 C CA . LYS A 1 194 ? 8.321 10.716 -30.114 1.00 92.06 194 LYS A CA 1
ATOM 1667 C C . LYS A 1 194 ? 6.829 11.019 -30.168 1.00 92.06 194 LYS A C 1
ATOM 1669 O O . LYS A 1 194 ? 6.423 11.824 -30.996 1.00 92.06 194 LYS A O 1
ATOM 1674 N N . THR A 1 195 ? 6.023 10.414 -29.300 1.00 91.44 195 THR A N 1
ATOM 1675 C CA . THR A 1 195 ? 4.586 10.713 -29.211 1.00 91.44 195 THR A CA 1
ATOM 1676 C C . THR A 1 195 ? 4.283 11.999 -28.452 1.00 91.44 195 THR A C 1
ATOM 1678 O O . THR A 1 195 ? 3.162 12.501 -28.514 1.00 91.44 195 THR A O 1
ATOM 1681 N N . ASN A 1 196 ? 5.251 12.526 -27.699 1.00 88.81 196 ASN A N 1
ATOM 1682 C CA . ASN A 1 196 ? 5.062 13.752 -26.942 1.00 88.81 196 ASN A CA 1
ATOM 1683 C C . ASN A 1 196 ? 4.942 14.956 -27.888 1.00 88.81 196 ASN A C 1
ATOM 1685 O O . ASN A 1 196 ? 5.804 15.171 -28.734 1.00 88.81 196 ASN A O 1
ATOM 1689 N N . ILE A 1 197 ? 3.897 15.764 -27.705 1.00 90.06 197 ILE A N 1
ATOM 1690 C CA . ILE A 1 197 ? 3.647 16.977 -28.492 1.00 90.06 197 ILE A CA 1
ATOM 1691 C C . ILE A 1 197 ? 4.241 18.165 -27.720 1.00 90.06 197 ILE A C 1
ATOM 1693 O O . ILE A 1 197 ? 3.680 18.527 -26.677 1.00 90.06 197 ILE A O 1
ATOM 1697 N N . PRO A 1 198 ? 5.360 18.767 -28.170 1.00 88.62 198 PRO A N 1
ATOM 1698 C CA . PRO A 1 198 ? 6.061 19.813 -27.421 1.00 88.62 198 PRO A CA 1
ATOM 1699 C C . PRO A 1 198 ? 5.173 21.006 -27.051 1.00 88.62 198 PRO A C 1
ATOM 1701 O O . PRO A 1 198 ? 5.285 21.547 -25.951 1.00 88.62 198 PRO A O 1
ATOM 1704 N N . GLU A 1 199 ? 4.240 21.366 -27.929 1.00 91.69 199 GLU A N 1
ATOM 1705 C CA . GLU A 1 199 ? 3.313 22.488 -27.776 1.00 91.69 199 GLU A CA 1
ATOM 1706 C C . GLU A 1 199 ? 2.279 22.248 -26.666 1.00 91.69 199 GLU A C 1
ATOM 1708 O O . GLU A 1 199 ? 1.757 23.196 -26.087 1.00 91.69 199 GLU A O 1
ATOM 1713 N N . ARG A 1 200 ? 1.994 20.984 -26.318 1.00 90.19 200 ARG A N 1
ATOM 1714 C CA . ARG A 1 200 ? 1.045 20.614 -25.248 1.00 90.19 200 ARG A CA 1
ATOM 1715 C C . ARG A 1 200 ? 1.713 20.450 -23.880 1.00 90.19 200 ARG A C 1
ATOM 1717 O O . ARG A 1 200 ? 1.089 19.963 -22.934 1.00 90.19 200 ARG A O 1
ATOM 1724 N N . LYS A 1 201 ? 2.983 20.835 -23.741 1.00 88.00 201 LYS A N 1
ATOM 1725 C CA . LYS A 1 201 ? 3.754 20.659 -22.507 1.00 88.00 201 LYS A CA 1
ATOM 1726 C C . LYS A 1 201 ? 3.229 21.562 -21.383 1.00 88.00 201 LYS A C 1
ATOM 1728 O O . LYS A 1 201 ? 3.554 22.741 -21.310 1.00 88.00 201 LYS A O 1
ATOM 1733 N N . ASN A 1 202 ? 2.500 20.977 -20.433 1.00 92.25 202 ASN A N 1
ATOM 1734 C CA . ASN A 1 202 ? 2.083 21.642 -19.195 1.00 92.25 202 ASN A CA 1
ATOM 1735 C C . ASN A 1 202 ? 2.744 20.990 -17.972 1.00 92.25 202 ASN A C 1
ATOM 1737 O O . ASN A 1 202 ? 2.253 20.005 -17.419 1.00 92.25 202 ASN A O 1
ATOM 1741 N N . LEU A 1 203 ? 3.869 21.560 -17.531 1.00 89.50 203 LEU A N 1
ATOM 1742 C CA . LEU A 1 203 ? 4.650 21.009 -16.419 1.00 89.50 203 LEU A CA 1
ATOM 1743 C C . LEU A 1 203 ? 3.920 21.087 -15.073 1.00 89.50 203 LEU A C 1
ATOM 1745 O O . LEU A 1 203 ? 4.045 20.166 -14.270 1.00 89.50 203 LEU A O 1
ATOM 1749 N N . LYS A 1 204 ? 3.130 22.141 -14.831 1.00 92.19 204 LYS A N 1
ATOM 1750 C CA . LYS A 1 204 ? 2.386 22.305 -13.572 1.00 92.19 204 LYS A CA 1
ATOM 1751 C C . LYS A 1 204 ? 1.372 21.176 -13.393 1.00 92.19 204 LYS A C 1
ATOM 1753 O O . LYS A 1 204 ? 1.344 20.543 -12.341 1.00 92.19 204 LYS A O 1
ATOM 1758 N N . LEU A 1 205 ? 0.595 20.892 -14.439 1.00 91.50 205 LEU A N 1
ATOM 1759 C CA . LEU A 1 205 ? -0.375 19.798 -14.441 1.00 91.50 205 LEU A CA 1
ATOM 1760 C C . LEU A 1 205 ? 0.322 18.430 -14.373 1.00 91.50 205 LEU A C 1
ATOM 1762 O O . LEU A 1 205 ? -0.108 17.542 -13.637 1.00 91.50 205 LEU A O 1
ATOM 1766 N N . HIS A 1 206 ? 1.449 18.279 -15.075 1.00 87.94 206 HIS A N 1
ATOM 1767 C CA . HIS A 1 206 ? 2.241 17.053 -15.032 1.00 87.94 206 HIS A CA 1
ATOM 1768 C C . HIS A 1 206 ? 2.736 16.731 -13.613 1.00 87.94 206 HIS A C 1
ATOM 1770 O O . HIS A 1 206 ? 2.607 15.591 -13.182 1.00 87.94 206 HIS A O 1
ATOM 1776 N N . TYR A 1 207 ? 3.214 17.722 -12.852 1.00 89.62 207 TYR A N 1
ATOM 1777 C CA . TYR A 1 207 ? 3.631 17.521 -11.458 1.00 89.62 207 TYR A CA 1
ATOM 1778 C C . TYR A 1 207 ? 2.473 17.181 -10.511 1.00 89.62 207 TYR A C 1
ATOM 1780 O O . TYR A 1 207 ? 2.683 16.461 -9.537 1.00 89.62 207 TYR A O 1
ATOM 1788 N N . GLN A 1 208 ? 1.261 17.673 -10.784 1.00 88.06 208 GLN A N 1
ATOM 1789 C CA . GLN A 1 208 ? 0.077 17.341 -9.984 1.00 88.06 208 GLN A CA 1
ATOM 1790 C C . GLN A 1 208 ? -0.342 15.878 -10.173 1.00 88.06 208 GLN A C 1
ATOM 1792 O O . GLN A 1 208 ? -0.598 15.174 -9.191 1.00 88.06 208 GLN A O 1
ATOM 1797 N N . HIS A 1 209 ? -0.384 15.406 -11.423 1.00 87.44 209 HIS A N 1
ATOM 1798 C CA . HIS A 1 209 ? -0.780 14.030 -11.722 1.00 87.44 209 HIS A CA 1
ATOM 1799 C C . HIS A 1 209 ? 0.337 13.023 -11.462 1.00 87.44 209 HIS A C 1
ATOM 1801 O O . HIS A 1 209 ? 0.066 11.972 -10.885 1.00 87.44 209 HIS A O 1
ATOM 1807 N N . VAL A 1 210 ? 1.583 13.359 -11.803 1.00 88.75 210 VAL A N 1
ATOM 1808 C CA . VAL A 1 210 ? 2.760 12.496 -11.640 1.00 88.75 210 VAL A CA 1
ATOM 1809 C C . VAL A 1 210 ? 3.803 13.213 -10.773 1.00 88.75 210 VAL A C 1
ATOM 1811 O O . VAL A 1 210 ? 4.716 13.859 -11.296 1.00 88.75 210 VAL A O 1
ATOM 1814 N N . PRO A 1 211 ? 3.693 13.131 -9.435 1.00 88.81 211 PRO A N 1
ATOM 1815 C CA . PRO A 1 211 ? 4.664 13.726 -8.528 1.00 88.81 211 PRO A CA 1
ATOM 1816 C C . PRO A 1 211 ? 6.077 13.200 -8.774 1.00 88.81 211 PRO A C 1
ATOM 1818 O O . PRO A 1 211 ? 6.278 12.004 -8.990 1.00 88.81 211 PRO A O 1
ATOM 1821 N N . LYS A 1 212 ? 7.067 14.092 -8.671 1.00 88.31 212 LYS A N 1
ATOM 1822 C CA . LYS A 1 212 ? 8.479 13.792 -8.968 1.00 88.31 212 LYS A CA 1
ATOM 1823 C C . LYS A 1 212 ? 9.050 12.612 -8.182 1.00 88.31 212 LYS A C 1
ATOM 1825 O O . LYS A 1 212 ? 9.916 11.917 -8.696 1.00 88.31 212 LYS A O 1
ATOM 1830 N N . ARG A 1 213 ? 8.554 12.355 -6.967 1.00 87.75 213 ARG A N 1
ATOM 1831 C CA . ARG A 1 213 ? 9.023 11.244 -6.123 1.00 87.75 213 ARG A CA 1
ATOM 1832 C C . ARG A 1 213 ? 8.913 9.868 -6.789 1.00 87.75 213 ARG A C 1
ATOM 1834 O O . ARG A 1 213 ? 9.721 9.005 -6.481 1.00 87.75 213 ARG A O 1
ATOM 1841 N N . TYR A 1 214 ? 7.962 9.678 -7.708 1.00 88.25 214 TYR A N 1
ATOM 1842 C CA . TYR A 1 214 ? 7.800 8.412 -8.433 1.00 88.25 214 TYR A CA 1
ATOM 1843 C C . TYR A 1 214 ? 8.670 8.318 -9.680 1.00 88.25 214 TYR A C 1
ATOM 1845 O O . TYR A 1 214 ? 8.837 7.232 -10.215 1.00 88.25 214 T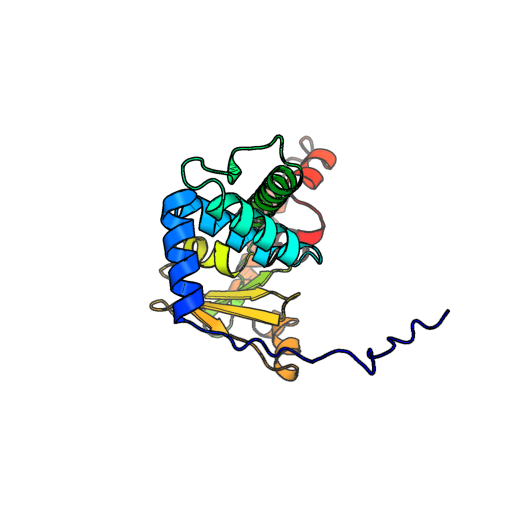YR A O 1
ATOM 1853 N N . TRP A 1 215 ? 9.225 9.433 -10.163 1.00 89.94 215 TRP A N 1
ATOM 1854 C CA . TRP A 1 215 ? 9.928 9.457 -11.447 1.00 89.94 215 TRP A CA 1
ATOM 1855 C C . TRP A 1 215 ? 11.173 8.568 -11.437 1.00 89.94 215 TRP A C 1
ATOM 1857 O O . TRP A 1 215 ? 11.503 8.007 -12.472 1.00 89.94 215 TRP A O 1
ATOM 1867 N N . LYS A 1 216 ? 11.797 8.368 -10.267 1.00 89.50 216 LYS A N 1
ATOM 1868 C CA . LYS A 1 216 ? 12.916 7.429 -10.075 1.00 89.50 216 LYS A CA 1
ATOM 1869 C C . LYS A 1 216 ? 12.565 5.958 -10.356 1.00 89.50 216 LYS A C 1
ATOM 1871 O O . LYS A 1 216 ? 13.475 5.148 -10.474 1.00 89.50 216 LYS A O 1
ATOM 1876 N N . TYR A 1 217 ? 11.279 5.618 -10.458 1.00 88.88 217 TYR A N 1
ATOM 1877 C CA . TYR A 1 217 ? 10.786 4.269 -10.766 1.00 88.88 217 TYR A CA 1
ATOM 1878 C C . TYR A 1 217 ? 10.088 4.181 -12.128 1.00 88.88 217 TYR A C 1
ATOM 1880 O O . TYR A 1 217 ? 9.520 3.146 -12.461 1.00 88.88 217 TYR A O 1
ATOM 1888 N N . LEU A 1 218 ? 10.081 5.267 -12.908 1.00 90.25 218 LEU A N 1
ATOM 1889 C CA . LEU A 1 218 ? 9.456 5.302 -14.226 1.00 90.25 218 LEU A CA 1
ATOM 1890 C C . LEU A 1 218 ? 10.524 5.178 -15.307 1.00 90.25 218 LEU A C 1
ATOM 1892 O O . LEU A 1 218 ? 11.309 6.104 -15.504 1.00 90.25 218 LEU A O 1
ATOM 1896 N N . THR A 1 219 ? 10.495 4.088 -16.067 1.00 86.81 219 THR A N 1
ATOM 1897 C CA . THR A 1 219 ? 11.416 3.832 -17.185 1.00 86.81 219 THR A CA 1
ATOM 1898 C C . THR A 1 219 ? 11.435 4.972 -18.213 1.00 86.81 219 THR A C 1
ATOM 1900 O O . THR A 1 219 ? 12.471 5.269 -18.798 1.00 86.81 219 THR A O 1
ATOM 1903 N N . GLU A 1 220 ? 10.307 5.661 -18.423 1.00 84.94 220 GLU A N 1
ATOM 1904 C CA . GLU A 1 220 ? 10.202 6.822 -19.321 1.00 84.94 220 GLU A CA 1
ATOM 1905 C C . GLU A 1 220 ? 10.889 8.109 -18.818 1.00 84.94 220 GLU A C 1
ATOM 1907 O O . GLU A 1 220 ? 10.958 9.094 -19.559 1.00 84.94 220 GLU A O 1
ATOM 1912 N N . LYS A 1 221 ? 11.333 8.153 -17.556 1.00 80.25 221 LYS A N 1
ATOM 1913 C CA . LYS A 1 221 ? 11.958 9.330 -16.923 1.00 80.25 221 LYS A CA 1
ATOM 1914 C C . LYS A 1 221 ? 13.431 9.132 -16.555 1.00 80.25 221 LYS A C 1
ATOM 1916 O O . LYS A 1 221 ? 14.053 10.126 -16.178 1.00 80.25 221 LYS A O 1
ATOM 1921 N N . ILE A 1 222 ? 13.930 7.899 -16.635 1.00 67.00 222 ILE A N 1
ATOM 1922 C CA . ILE A 1 222 ? 15.334 7.509 -16.429 1.00 67.00 222 ILE A CA 1
ATOM 1923 C C . ILE A 1 222 ? 16.083 7.694 -17.748 1.00 67.00 222 ILE A C 1
ATOM 1925 O O . ILE A 1 222 ? 17.140 8.359 -17.724 1.00 67.00 222 ILE A O 1
#

Foldseek 3Di:
DDPDPPPPPPDDDDDDDDDPVVVVVLVVLCCQQANPVNVVLLVLLVQLPDPCSVVLSVVLSVVCVVCRNHNCLPPCVDVSSVVSVVSSVVLVVQLVCCLVQWDWFQFPVRETETEDATNTNCQVVNVVVCCVVPLPGWYKYAHLNVQKIWTDPSPDIDIGHDDPVCSVCSVDCVVGGDPVRVVVLVVVLVVVVVPDDPVPDDVVVVCVVPPPVSLVRHSNND

Secondary structure (DSSP, 8-state):
--------TT---------HHHHHHHHHHHHHHHHHHHHHHHHHHHTT--TTHHHHHHHHHHHHHHTTTS-GGG-TTSHHHHHHHHHHHHHHHHHHHHHHH---EEBTTS-EEEEE--SS--HHHHHHHHHHHSTTS-EEEEETTTTEEEEE-SS-EEEE---TTTHHHHH--GGGB-HHHHHHHHHHHHHHHHH--GGG--HHHHHHHS-GGGGGG-TTT-